Protein AF-A0A1M5SF21-F1 (afdb_monomer)

Radius of gyration: 22.19 Å; Cα contacts (8 Å, |Δi|>4): 195; chains: 1; bounding box: 45×43×76 Å

Sequence (224 aa):
MSEQLQILIKWFNKLEDKQKDDLMKHINSKAFLPEKETFNSFKALRNEIVNLITTGQEEDIILQKLTVGGMEEKTGNIFFKYCSSMLNPLRECQIINSLELDGLKNVMDFIIHKMFIYREYGHYPFDTVVKAGNFRNQTEAQKVLRFLHKTIFQVARRDISPDTFKLILLNDYDLSPDSVEIITDLLKTNAYELHQAQLFYIIDEVQDRLEELFADEDDEVEED

Foldseek 3Di:
DDPQLLVLLVVLVPDDPVQVVQVLCCLPPVPHDGDPVSLVSVVSNLVVLLVCVVVVDDPVVSLVVSVVSPHDSVVSVSSNVSSVVLNLLLVLLVLLLVFDLQLLLQLLCCCLPCCQQVNVVVVDDLVSQCVSRVPPDSVSSVSNSVNLNVLLLCLLCVVDPLVRSLCCCCRVRVHDNSSSCSNSVSCVVCSVSNNVSVVVVVVVVVVVVVVVVVVVVVVVVPPD

Mean predicted aligned error: 8.3 Å

Structure (mmCIF, N/CA/C/O backbone):
data_AF-A0A1M5SF21-F1
#
_entry.id   AF-A0A1M5SF21-F1
#
loop_
_atom_site.group_PDB
_atom_site.id
_atom_site.type_symbol
_atom_site.label_atom_id
_atom_site.label_alt_id
_atom_site.label_comp_id
_atom_site.label_asym_id
_atom_site.label_entity_id
_atom_site.label_seq_id
_atom_site.pdbx_PDB_ins_code
_atom_site.Cartn_x
_atom_site.Cartn_y
_atom_site.Cartn_z
_atom_site.occupancy
_atom_site.B_iso_or_equiv
_atom_site.auth_seq_id
_atom_site.auth_comp_id
_atom_site.auth_asym_id
_atom_site.auth_atom_id
_atom_site.pdbx_PDB_model_num
ATOM 1 N N . MET A 1 1 ? -22.015 -4.614 20.051 1.00 69.31 1 MET A N 1
ATOM 2 C CA . MET A 1 1 ? -20.860 -3.707 19.850 1.00 69.31 1 MET A CA 1
ATOM 3 C C . MET A 1 1 ? -19.716 -4.236 20.708 1.00 69.31 1 MET A C 1
ATOM 5 O O . MET A 1 1 ? -20.022 -4.618 21.830 1.00 69.31 1 MET A O 1
ATOM 9 N N . SER A 1 2 ? -18.476 -4.347 20.205 1.00 81.69 2 SER A N 1
ATOM 10 C CA . SER A 1 2 ? -17.353 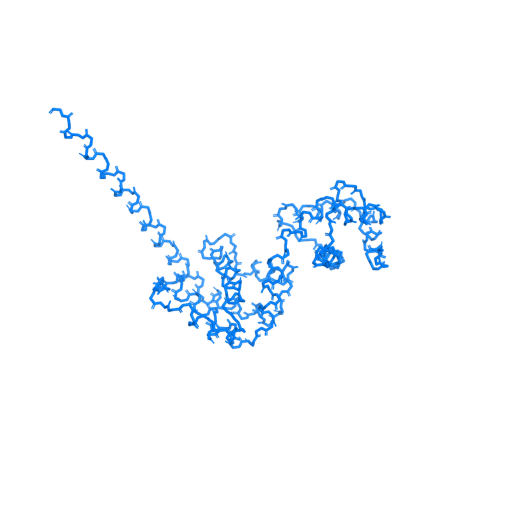-4.844 21.024 1.00 81.69 2 SER A CA 1
ATOM 11 C C . SER A 1 2 ? -17.053 -3.863 22.166 1.00 81.69 2 SER A C 1
ATOM 13 O O . SER A 1 2 ? -17.198 -2.650 21.999 1.00 81.69 2 SER A O 1
ATOM 15 N N . GLU A 1 3 ? -16.665 -4.376 23.338 1.00 85.56 3 GLU A N 1
ATOM 16 C CA . GLU A 1 3 ? -16.260 -3.541 24.484 1.00 85.56 3 GLU A CA 1
ATOM 17 C C . GLU A 1 3 ? -15.074 -2.644 24.110 1.00 85.56 3 GLU A C 1
ATOM 19 O O . GLU A 1 3 ? -15.053 -1.459 24.444 1.00 85.56 3 GLU A O 1
ATOM 24 N N . GLN A 1 4 ? -14.149 -3.181 23.312 1.00 89.06 4 GLN A N 1
ATOM 25 C CA . GLN A 1 4 ? -12.995 -2.456 22.795 1.00 89.06 4 GLN A CA 1
ATOM 26 C C . GLN A 1 4 ? -13.398 -1.234 21.957 1.00 89.06 4 GLN A C 1
ATOM 28 O O . GLN A 1 4 ? -12.885 -0.138 22.185 1.00 89.06 4 GLN A O 1
ATOM 33 N N . LEU A 1 5 ? -14.360 -1.377 21.038 1.00 88.44 5 LEU A N 1
ATOM 34 C CA . LEU A 1 5 ? -14.836 -0.257 20.225 1.00 88.44 5 LEU A CA 1
ATOM 35 C C . LEU A 1 5 ? -15.481 0.842 21.084 1.00 88.44 5 LEU A C 1
ATOM 37 O O . LEU A 1 5 ? -15.231 2.021 20.849 1.00 88.44 5 LEU A O 1
ATOM 41 N N . GLN A 1 6 ? -16.246 0.485 22.122 1.00 90.56 6 GLN A N 1
ATOM 42 C CA . GLN A 1 6 ? -16.797 1.482 23.052 1.00 90.56 6 GLN A CA 1
ATOM 43 C C . GLN A 1 6 ? -15.702 2.243 23.803 1.00 90.56 6 GLN A C 1
ATOM 45 O O . GLN A 1 6 ? -15.816 3.454 23.995 1.00 90.56 6 GLN A O 1
ATOM 50 N N . ILE A 1 7 ? -14.653 1.547 24.250 1.00 91.75 7 ILE A N 1
ATOM 51 C CA . ILE A 1 7 ? -13.515 2.166 24.942 1.00 91.75 7 ILE A CA 1
ATOM 52 C C . ILE A 1 7 ? -12.821 3.168 24.016 1.00 91.75 7 ILE A C 1
ATOM 54 O O . ILE A 1 7 ? -12.560 4.299 24.424 1.00 91.75 7 ILE A O 1
ATOM 58 N N . LEU A 1 8 ? -12.585 2.782 22.762 1.00 93.00 8 LEU A N 1
ATOM 59 C CA . LEU A 1 8 ? -11.903 3.615 21.775 1.00 93.00 8 LEU A CA 1
ATOM 60 C C . LEU A 1 8 ? -12.743 4.829 21.351 1.00 93.00 8 LEU A C 1
ATOM 62 O O . LEU A 1 8 ? -12.205 5.926 21.233 1.00 93.00 8 LEU A O 1
ATOM 66 N N . ILE A 1 9 ? -14.064 4.689 21.216 1.00 92.25 9 ILE A N 1
ATOM 67 C CA . ILE A 1 9 ? -14.949 5.837 20.957 1.00 92.25 9 ILE A CA 1
ATOM 68 C C . ILE A 1 9 ? -14.954 6.800 22.154 1.00 92.25 9 ILE A C 1
ATOM 70 O O . ILE A 1 9 ? -14.828 8.012 21.981 1.00 92.25 9 ILE A O 1
ATOM 74 N N . LYS A 1 10 ? -15.028 6.281 23.387 1.00 91.69 10 LYS A N 1
ATOM 75 C CA . LYS A 1 10 ? -14.944 7.111 24.601 1.00 91.69 10 LYS A CA 1
ATOM 76 C C . LYS A 1 10 ? -13.604 7.831 24.716 1.00 91.69 10 LYS A C 1
ATOM 78 O O . LYS A 1 10 ? -13.583 8.972 25.168 1.00 91.69 10 LYS A O 1
ATOM 83 N N . TRP A 1 11 ? -12.509 7.176 24.340 1.00 93.94 11 TRP A N 1
ATOM 84 C CA . TRP A 1 11 ? -11.194 7.806 24.253 1.00 93.94 11 TRP A CA 1
ATOM 85 C C . TRP A 1 11 ? -11.211 8.960 23.245 1.00 93.94 11 TRP A C 1
ATOM 87 O O . TRP A 1 11 ? -10.891 10.083 23.623 1.00 93.94 11 TRP A O 1
ATOM 97 N N . PHE A 1 12 ? -11.675 8.718 22.015 1.00 92.06 12 PHE A N 1
ATOM 98 C CA . PHE A 1 12 ? -11.733 9.742 20.970 1.00 92.06 12 PHE A CA 1
ATOM 99 C C . PHE A 1 12 ? -12.557 10.962 21.407 1.00 92.06 12 PHE A C 1
ATOM 101 O O . PHE A 1 12 ? -12.136 12.104 21.244 1.00 92.06 12 PHE A O 1
ATOM 108 N N . ASN A 1 13 ? -13.701 10.734 22.055 1.00 89.62 13 ASN A N 1
ATOM 109 C CA . ASN A 1 13 ? -14.563 11.807 22.550 1.00 89.62 13 ASN A CA 1
ATOM 110 C C . ASN A 1 13 ? -13.919 12.653 23.660 1.00 89.62 13 ASN A C 1
ATOM 112 O O . ASN A 1 13 ? -14.281 13.821 23.809 1.00 89.62 13 ASN A O 1
ATOM 116 N N . LYS A 1 14 ? -12.971 12.088 24.415 1.00 92.06 14 LYS A N 1
ATOM 117 C CA . LYS A 1 14 ? -12.237 12.770 25.492 1.00 92.06 14 LYS A CA 1
ATOM 118 C C . LYS A 1 14 ? -10.997 13.526 25.018 1.00 92.06 14 LYS A C 1
ATOM 120 O O . LYS A 1 14 ? -10.411 14.235 25.829 1.00 92.06 14 LYS A O 1
ATOM 125 N N . LEU A 1 15 ? -10.593 13.369 23.757 1.00 91.00 15 LEU A N 1
ATOM 126 C CA . LEU A 1 15 ? -9.479 14.130 23.197 1.00 91.00 15 LEU A CA 1
ATOM 127 C C . LEU A 1 15 ? -9.774 15.631 23.236 1.00 91.00 15 LEU A C 1
ATOM 129 O O . LEU A 1 15 ? -10.917 16.054 23.021 1.00 91.00 15 LEU A O 1
ATOM 133 N N . GLU A 1 16 ? -8.728 16.417 23.476 1.00 90.06 16 GLU A N 1
ATOM 134 C CA . GLU A 1 16 ? -8.790 17.871 23.366 1.00 90.06 16 GLU A CA 1
ATOM 135 C C . GLU A 1 16 ? -9.095 18.282 21.920 1.00 90.06 16 GLU A C 1
ATOM 137 O O . GLU A 1 16 ? -8.717 17.586 20.973 1.00 90.06 16 GLU A O 1
ATOM 142 N N . ASP A 1 17 ? -9.741 19.434 21.735 1.00 86.62 17 ASP A N 1
ATOM 143 C CA . ASP A 1 17 ? -10.189 19.891 20.412 1.00 86.62 17 ASP A CA 1
ATOM 144 C C . ASP A 1 17 ? -9.035 19.970 19.406 1.00 86.62 17 ASP A C 1
ATOM 146 O O . ASP A 1 17 ? -9.166 19.516 18.274 1.00 86.62 17 ASP A O 1
ATOM 150 N N . LYS A 1 18 ? -7.853 20.418 19.846 1.00 86.19 18 LYS A N 1
ATOM 151 C CA . LYS A 1 18 ? -6.650 20.454 19.004 1.00 86.19 18 LYS A CA 1
ATOM 152 C C . LYS A 1 18 ? -6.234 19.059 18.515 1.00 86.19 18 LYS A C 1
ATOM 154 O O . LYS A 1 18 ? -5.907 18.889 17.345 1.00 86.19 18 LYS A O 1
ATOM 159 N N . GLN A 1 19 ? -6.266 18.054 19.392 1.00 86.88 19 GLN A N 1
ATOM 160 C CA . GLN A 1 19 ? -5.913 16.676 19.033 1.00 86.88 19 GLN A CA 1
ATOM 161 C C . GLN A 1 19 ? -6.953 16.061 18.089 1.00 86.88 19 GLN A C 1
ATOM 163 O O . GLN A 1 19 ? -6.593 15.323 17.170 1.00 86.88 19 GLN A O 1
ATOM 168 N N . LYS A 1 20 ? -8.239 16.381 18.287 1.00 86.06 20 LYS A N 1
ATOM 169 C CA . LYS A 1 20 ? -9.310 15.987 17.362 1.00 86.06 20 LYS A CA 1
ATOM 170 C C . LYS A 1 20 ? -9.114 16.627 15.995 1.00 86.06 20 LYS A C 1
ATOM 172 O O . LYS A 1 20 ? -9.167 15.914 14.999 1.00 86.06 20 LYS A O 1
ATOM 177 N N . ASP A 1 21 ? -8.830 17.922 15.937 1.00 85.38 21 ASP A N 1
ATOM 178 C CA . ASP A 1 21 ? -8.582 18.637 14.684 1.00 85.38 21 ASP A CA 1
ATOM 179 C C . ASP A 1 21 ? -7.399 18.047 13.913 1.00 85.38 21 ASP A C 1
ATOM 181 O O . ASP A 1 21 ? -7.484 17.851 12.700 1.00 85.38 21 ASP A O 1
ATOM 185 N N . ASP A 1 22 ? -6.311 17.714 14.606 1.00 84.50 22 ASP A N 1
ATOM 186 C CA . ASP A 1 22 ? -5.132 17.091 14.004 1.00 84.50 22 ASP A CA 1
ATOM 187 C C . ASP A 1 22 ? -5.448 15.696 13.435 1.00 84.50 22 ASP A C 1
ATOM 189 O O . ASP A 1 22 ? -5.032 15.370 12.318 1.00 84.50 22 ASP A O 1
ATOM 193 N N . LEU A 1 23 ? -6.256 14.895 14.139 1.00 86.94 23 LEU A N 1
ATOM 194 C CA . LEU A 1 23 ? -6.757 13.613 1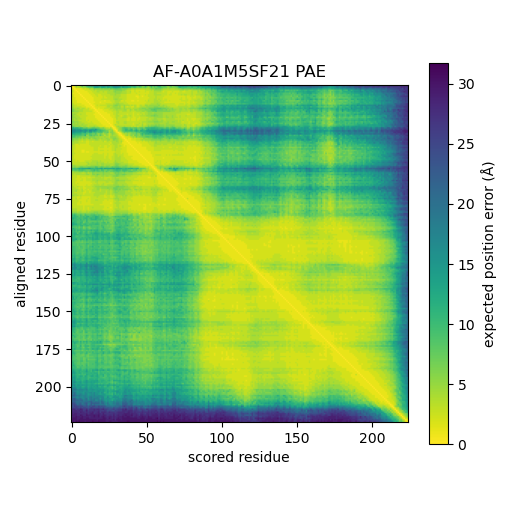3.630 1.00 86.94 23 LEU A CA 1
ATOM 195 C C . LEU A 1 23 ? -7.689 13.790 12.429 1.00 86.94 23 LEU A C 1
ATOM 197 O O . LEU A 1 23 ? -7.564 13.068 11.442 1.00 86.94 23 LEU A O 1
ATOM 201 N N . MET A 1 24 ? -8.602 14.758 12.472 1.00 86.12 24 MET A N 1
ATOM 202 C CA . MET A 1 24 ? -9.519 15.022 11.362 1.00 86.12 24 MET A CA 1
ATOM 203 C C . MET A 1 24 ? -8.773 15.524 10.124 1.00 86.12 24 MET A C 1
ATOM 205 O O . MET A 1 24 ? -9.107 15.135 9.005 1.00 86.12 24 MET A O 1
ATOM 209 N N . LYS A 1 25 ? -7.720 16.332 10.294 1.00 83.62 25 LYS A N 1
ATOM 210 C CA . LYS A 1 25 ? -6.813 16.702 9.198 1.00 83.62 25 LYS A CA 1
ATOM 211 C C . LYS A 1 25 ? -6.094 15.478 8.644 1.00 83.62 25 LYS A C 1
ATOM 213 O O . LYS A 1 25 ? -6.086 15.301 7.430 1.00 83.62 25 LYS A O 1
ATOM 218 N N . HIS A 1 26 ? -5.560 14.605 9.500 1.00 84.00 26 HIS A N 1
ATOM 219 C CA . HIS A 1 26 ? -4.947 13.350 9.059 1.00 84.00 26 HIS A CA 1
ATOM 220 C C . HIS A 1 26 ? -5.920 12.499 8.224 1.00 84.00 26 HIS A C 1
ATOM 222 O O . HIS A 1 26 ? -5.574 12.068 7.126 1.00 84.00 26 HIS A O 1
ATOM 228 N N . ILE A 1 27 ? -7.155 12.319 8.699 1.00 84.44 27 ILE A N 1
ATOM 229 C CA . ILE A 1 27 ? -8.194 11.550 8.003 1.00 84.44 27 ILE A CA 1
ATOM 230 C C . ILE A 1 27 ? -8.517 12.148 6.625 1.00 84.44 27 ILE A C 1
ATOM 232 O O . ILE A 1 27 ? -8.642 11.412 5.647 1.00 84.44 27 ILE A O 1
ATOM 236 N N . ASN A 1 28 ? -8.640 13.475 6.540 1.00 80.00 28 ASN A N 1
ATOM 237 C CA . ASN A 1 28 ? -9.097 14.150 5.326 1.00 80.00 28 ASN A CA 1
ATOM 238 C C . ASN A 1 28 ? -7.993 14.390 4.288 1.00 80.00 28 ASN A C 1
ATOM 240 O O . ASN A 1 28 ? -8.281 14.379 3.094 1.00 80.00 28 ASN A O 1
ATOM 244 N N . SER A 1 29 ? -6.749 14.638 4.708 1.00 68.56 29 SER A N 1
ATOM 245 C CA . SER A 1 29 ? -5.672 15.056 3.797 1.00 68.56 29 SER A CA 1
ATOM 246 C C . SER A 1 29 ? -4.400 14.218 3.879 1.00 68.56 29 SER A C 1
ATOM 248 O O . SER A 1 29 ? -3.499 14.431 3.072 1.00 68.56 29 SER A O 1
ATOM 250 N N . LYS A 1 30 ? -4.290 13.289 4.841 1.00 66.25 30 LYS A N 1
ATOM 251 C CA . LYS A 1 30 ? -3.069 12.510 5.135 1.00 66.25 30 LYS A CA 1
ATOM 252 C C . LYS A 1 30 ? -1.804 13.361 5.351 1.00 66.25 30 LYS A C 1
ATOM 254 O O . LYS A 1 30 ? -0.700 12.830 5.357 1.00 66.25 30 LYS A O 1
ATOM 259 N N . ALA A 1 31 ? -1.947 14.675 5.540 1.00 55.00 31 ALA A N 1
ATOM 260 C CA . ALA A 1 31 ? -0.832 15.624 5.540 1.00 55.00 31 ALA A CA 1
ATOM 261 C C . ALA A 1 31 ? -0.261 15.907 6.941 1.00 55.00 31 ALA A C 1
ATOM 263 O O . ALA A 1 31 ? 0.722 16.632 7.071 1.00 55.00 31 ALA A O 1
ATOM 264 N N . PHE A 1 32 ? -0.866 15.352 7.995 1.00 65.00 32 PHE A N 1
ATOM 265 C CA . PHE A 1 32 ? -0.460 15.582 9.379 1.00 65.00 32 PHE A CA 1
ATOM 266 C C . PHE A 1 32 ? -0.376 14.258 10.135 1.00 65.00 32 PHE A C 1
ATOM 268 O O . PHE A 1 32 ? -1.299 13.450 10.058 1.00 65.00 32 PHE A O 1
ATOM 275 N N . LEU A 1 33 ? 0.729 14.024 10.843 1.00 67.38 33 LEU A N 1
ATOM 276 C CA . LEU A 1 33 ? 0.899 12.865 11.717 1.00 67.38 33 LEU A CA 1
ATOM 277 C C . LEU A 1 33 ? 0.658 13.320 13.162 1.00 67.38 33 LEU A C 1
ATOM 279 O O . LEU A 1 33 ? 1.426 14.145 13.660 1.00 67.38 33 LEU A O 1
ATOM 283 N N . PRO A 1 34 ? -0.393 12.814 13.832 1.00 75.88 34 PRO A N 1
ATOM 284 C CA . PRO A 1 34 ? -0.620 13.081 15.246 1.00 75.88 34 PRO A CA 1
ATOM 285 C C . PRO A 1 34 ? 0.554 12.605 16.109 1.00 75.88 34 PRO A C 1
ATOM 287 O O . PRO A 1 34 ? 1.354 11.760 15.696 1.00 75.88 34 PRO A O 1
ATOM 290 N N . GLU A 1 35 ? 0.608 13.082 17.352 1.00 79.06 35 GLU A N 1
ATOM 291 C CA . GLU A 1 35 ? 1.533 12.549 18.355 1.00 79.06 35 GLU A CA 1
ATOM 292 C C . GLU A 1 35 ? 1.397 11.023 18.490 1.00 79.06 35 GLU A C 1
ATOM 294 O O . GLU A 1 35 ? 0.301 10.466 18.401 1.00 79.06 35 GLU A O 1
ATOM 299 N N . LYS A 1 36 ? 2.523 10.337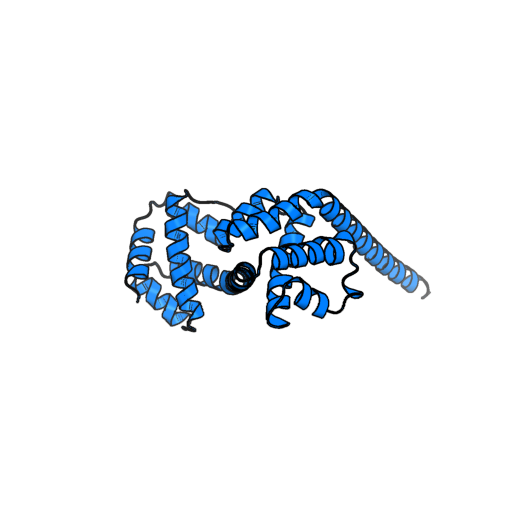 18.723 1.00 78.62 36 LYS A N 1
ATOM 300 C CA . LYS A 1 36 ? 2.633 8.870 18.635 1.00 78.62 36 LYS A CA 1
ATOM 301 C C . LYS A 1 36 ? 1.591 8.116 19.472 1.00 78.62 36 LYS A C 1
ATOM 303 O O . LYS A 1 36 ? 1.020 7.138 18.996 1.00 78.62 36 LYS A O 1
ATOM 308 N N . GLU A 1 37 ? 1.330 8.551 20.704 1.00 82.56 37 GLU A N 1
ATOM 309 C CA . GLU A 1 37 ? 0.346 7.900 21.586 1.00 82.56 37 GLU A CA 1
ATOM 310 C C . GLU A 1 37 ? -1.091 8.062 21.073 1.00 82.56 37 GLU A C 1
ATOM 312 O O . GLU A 1 37 ? -1.851 7.088 21.007 1.00 82.56 37 GLU A O 1
ATOM 317 N N . THR A 1 38 ? -1.434 9.274 20.632 1.00 85.00 38 THR A N 1
ATOM 318 C CA . THR A 1 38 ? -2.717 9.595 19.997 1.00 85.00 38 THR A CA 1
ATOM 319 C C . THR A 1 38 ? -2.902 8.785 18.718 1.00 85.00 38 THR A C 1
ATOM 321 O O . THR A 1 38 ? -3.965 8.203 18.495 1.00 85.00 38 THR A O 1
ATOM 324 N N . PHE A 1 39 ? -1.848 8.674 17.909 1.00 84.44 39 PHE A N 1
ATOM 325 C CA . PHE A 1 39 ? -1.869 7.911 16.669 1.00 84.44 39 PHE A CA 1
ATOM 326 C C . PHE A 1 39 ? -2.057 6.406 16.903 1.00 84.44 39 PHE A C 1
ATOM 328 O O . PHE A 1 39 ? -2.834 5.772 16.195 1.00 84.44 39 PHE A O 1
ATOM 335 N N . ASN A 1 40 ? -1.427 5.825 17.929 1.00 86.19 40 ASN A N 1
ATOM 336 C CA . ASN A 1 40 ? -1.602 4.406 18.266 1.00 86.19 40 ASN A CA 1
ATOM 337 C C . ASN A 1 40 ? -3.050 4.076 18.660 1.00 86.19 40 ASN A C 1
ATOM 339 O O . ASN A 1 40 ? -3.610 3.073 18.214 1.00 86.19 40 ASN A O 1
ATOM 343 N N . SER A 1 41 ? -3.670 4.933 19.470 1.00 89.06 41 SER A N 1
ATOM 344 C CA . SER A 1 41 ? -5.066 4.760 19.888 1.00 89.06 41 SER A CA 1
ATOM 345 C C . SER A 1 41 ? -6.035 4.982 18.719 1.00 89.06 41 SER A C 1
ATOM 347 O O . SER A 1 41 ? -6.993 4.227 18.548 1.00 89.06 41 SER A O 1
ATOM 349 N N . PHE A 1 42 ? -5.737 5.949 17.845 1.00 89.94 42 PHE A N 1
ATOM 350 C CA . PHE A 1 42 ? -6.458 6.150 16.589 1.00 89.94 42 PHE A CA 1
ATOM 351 C C . PHE A 1 42 ? -6.360 4.929 15.664 1.00 89.94 42 PHE A C 1
ATOM 353 O O . PHE A 1 42 ? -7.373 4.470 15.142 1.00 89.94 42 PHE A O 1
ATOM 360 N N . LYS A 1 43 ? -5.166 4.353 15.508 1.00 87.56 43 LYS A N 1
ATOM 361 C CA . LYS A 1 43 ? -4.925 3.135 14.726 1.00 87.56 43 LYS A CA 1
ATOM 362 C C . LYS A 1 43 ? -5.725 1.945 15.264 1.00 87.56 43 LYS A C 1
ATOM 364 O O . LYS A 1 43 ? -6.308 1.202 14.478 1.00 87.56 43 LYS A O 1
ATOM 369 N N . ALA A 1 44 ? -5.831 1.798 16.586 1.00 88.75 44 ALA A N 1
ATOM 370 C CA . ALA A 1 44 ? -6.693 0.786 17.196 1.00 88.75 44 ALA A CA 1
ATOM 371 C C . ALA A 1 44 ? -8.180 1.007 16.856 1.00 88.75 44 ALA A C 1
ATOM 373 O O . ALA A 1 44 ? -8.861 0.063 16.457 1.00 88.75 44 ALA A O 1
ATOM 374 N N . LEU A 1 45 ? -8.673 2.251 16.944 1.00 91.69 45 LEU A N 1
ATOM 375 C CA . LEU A 1 45 ? -10.048 2.603 16.560 1.00 91.69 45 LEU A CA 1
ATOM 376 C C . LEU A 1 45 ? -10.319 2.316 15.079 1.00 91.69 45 LEU A C 1
ATOM 378 O O . LEU A 1 45 ? -11.310 1.668 14.745 1.00 91.69 45 LEU A O 1
ATOM 382 N N . ARG A 1 46 ? -9.413 2.747 14.196 1.00 90.06 46 ARG A N 1
ATOM 383 C CA . ARG A 1 46 ? -9.457 2.463 12.757 1.00 90.06 46 ARG A CA 1
ATOM 384 C C . ARG A 1 46 ? -9.569 0.961 12.501 1.00 90.06 46 ARG A C 1
ATOM 386 O O . ARG A 1 46 ? -10.431 0.540 11.736 1.00 90.06 46 ARG A O 1
ATOM 393 N N . ASN A 1 47 ? -8.727 0.155 13.145 1.00 87.31 47 ASN A N 1
ATOM 394 C CA . ASN A 1 47 ? -8.688 -1.290 12.926 1.00 87.31 47 ASN A CA 1
ATOM 395 C C . ASN A 1 47 ? -9.989 -1.982 13.377 1.00 87.31 47 ASN A C 1
ATOM 397 O O . ASN A 1 47 ? -10.477 -2.859 12.668 1.00 87.31 47 ASN A O 1
ATOM 401 N N . GLU A 1 48 ? -10.612 -1.550 14.479 1.00 89.88 48 GLU A N 1
ATOM 402 C CA . GLU A 1 48 ? -11.942 -2.045 14.875 1.00 89.88 48 GLU A CA 1
ATOM 403 C C . GLU A 1 48 ? -13.012 -1.733 13.815 1.00 89.88 48 GLU A C 1
ATOM 405 O O . GLU A 1 48 ? -13.807 -2.604 13.464 1.00 89.88 48 GLU A O 1
ATOM 410 N N . ILE A 1 49 ? -13.016 -0.519 13.253 1.00 89.38 49 ILE A N 1
ATOM 411 C CA . ILE A 1 49 ? -13.978 -0.128 12.208 1.00 89.38 49 ILE A CA 1
ATOM 412 C C . ILE A 1 49 ? -13.731 -0.921 10.919 1.00 89.38 49 ILE A C 1
ATOM 414 O O . ILE A 1 49 ? -14.669 -1.468 10.340 1.00 89.38 49 ILE A O 1
ATOM 418 N N . VAL A 1 50 ? -12.474 -1.052 10.492 1.00 86.94 50 VAL A N 1
ATOM 419 C CA . VAL A 1 50 ? -12.075 -1.870 9.334 1.00 86.94 50 VAL A CA 1
ATOM 420 C C . VAL A 1 50 ? -12.512 -3.330 9.498 1.00 86.94 50 VAL A C 1
ATOM 422 O O . VAL A 1 50 ? -12.994 -3.940 8.536 1.00 86.94 50 VAL A O 1
ATOM 425 N N . ASN A 1 51 ? -12.397 -3.886 10.707 1.00 84.44 51 ASN A N 1
ATOM 426 C CA . ASN A 1 51 ? -12.865 -5.235 11.016 1.00 84.44 51 ASN A CA 1
ATOM 427 C C . ASN A 1 51 ? -14.386 -5.346 10.874 1.00 84.44 51 ASN A C 1
ATOM 429 O O . ASN A 1 51 ? -14.862 -6.283 10.235 1.00 84.44 51 ASN A O 1
ATOM 433 N N . LEU A 1 52 ? -15.152 -4.374 11.386 1.00 86.44 52 LEU A N 1
ATOM 434 C CA . LEU A 1 52 ? -16.608 -4.356 11.209 1.00 86.44 52 LEU A CA 1
ATOM 435 C C . LEU A 1 52 ? -17.000 -4.357 9.728 1.00 86.44 52 LEU A C 1
ATOM 437 O O . LEU A 1 52 ? -17.828 -5.178 9.327 1.00 86.44 52 LEU A O 1
ATOM 441 N N . ILE A 1 53 ? -16.359 -3.520 8.907 1.00 85.56 53 ILE A N 1
ATOM 442 C CA . ILE A 1 53 ? -16.640 -3.478 7.465 1.00 85.56 53 ILE A CA 1
ATOM 443 C C . ILE A 1 53 ? -16.252 -4.807 6.799 1.00 85.56 53 ILE A C 1
ATOM 445 O O . ILE A 1 53 ? -16.994 -5.351 5.983 1.00 85.56 53 ILE A O 1
ATOM 449 N N . THR A 1 54 ? -15.112 -5.388 7.182 1.00 80.38 54 THR A N 1
ATOM 450 C CA . THR A 1 54 ? -14.635 -6.662 6.621 1.00 80.38 54 THR A CA 1
ATOM 451 C C . THR A 1 54 ? -15.546 -7.841 6.955 1.00 80.38 54 THR A C 1
ATOM 453 O O . THR A 1 54 ? -15.670 -8.744 6.131 1.00 80.38 54 THR A O 1
ATOM 456 N N . THR A 1 55 ? -16.238 -7.816 8.099 1.00 81.81 55 THR A N 1
ATOM 457 C CA . THR A 1 55 ? -17.251 -8.832 8.446 1.00 81.81 55 THR A CA 1
ATOM 458 C C . THR A 1 55 ? -18.537 -8.751 7.614 1.00 81.81 55 THR A C 1
ATOM 460 O O . THR A 1 55 ? -19.451 -9.537 7.846 1.00 81.81 55 THR A O 1
ATOM 463 N N . GLY A 1 56 ? -18.617 -7.837 6.640 1.00 72.50 56 GLY A N 1
ATOM 464 C CA . GLY A 1 56 ? -19.752 -7.722 5.723 1.00 72.50 56 GLY A CA 1
ATOM 465 C C . GLY A 1 56 ? -20.978 -7.061 6.347 1.00 72.50 56 GLY A C 1
ATOM 466 O O . GLY A 1 56 ? -22.093 -7.295 5.894 1.00 72.50 56 GLY A O 1
ATOM 467 N N . GLN A 1 57 ? -20.792 -6.270 7.406 1.00 82.19 57 GLN A N 1
ATOM 468 C CA . GLN A 1 57 ? -21.883 -5.486 7.978 1.00 82.19 57 GLN A CA 1
ATOM 469 C C . GLN A 1 57 ? -22.240 -4.320 7.057 1.00 82.19 57 GLN A C 1
ATOM 471 O O . GLN A 1 57 ? -21.355 -3.682 6.490 1.00 82.19 57 GLN A O 1
ATOM 476 N N . GLU A 1 58 ? -23.537 -4.043 6.939 1.00 86.19 58 GLU A N 1
ATOM 477 C CA . GLU A 1 58 ? -24.045 -2.901 6.179 1.00 86.19 58 GLU A CA 1
ATOM 478 C C . GLU A 1 58 ? -23.582 -1.574 6.797 1.00 86.19 58 GLU A C 1
ATOM 480 O O . GLU A 1 58 ? -23.398 -1.468 8.014 1.00 86.19 58 GLU A O 1
ATOM 485 N N . GLU A 1 59 ? -23.411 -0.557 5.948 1.00 88.94 59 GLU A N 1
ATOM 486 C CA . GLU A 1 59 ? -22.979 0.791 6.337 1.00 88.94 59 GLU A CA 1
ATOM 487 C C . GLU A 1 59 ? -23.833 1.351 7.481 1.00 88.94 59 GLU A C 1
ATOM 489 O O . GLU A 1 59 ? -23.288 1.726 8.521 1.00 88.94 59 GLU A O 1
ATOM 494 N N . ASP A 1 60 ? -25.160 1.294 7.348 1.00 89.75 60 ASP A N 1
ATOM 495 C CA . ASP A 1 60 ? -26.104 1.803 8.349 1.00 89.75 60 ASP A CA 1
ATOM 496 C C . ASP A 1 60 ? -25.913 1.143 9.721 1.00 89.75 60 ASP A C 1
ATOM 498 O O . ASP A 1 60 ? -25.952 1.809 10.758 1.00 89.75 60 ASP A O 1
ATOM 502 N N . ILE A 1 61 ? -25.626 -0.163 9.749 1.00 90.50 61 ILE A N 1
ATOM 503 C CA . ILE A 1 61 ? -25.381 -0.914 10.988 1.00 90.50 61 ILE A CA 1
ATOM 504 C C . ILE A 1 61 ? -24.073 -0.458 11.642 1.00 90.50 61 ILE A C 1
ATOM 506 O O . ILE A 1 61 ? -23.984 -0.358 12.871 1.00 90.50 61 ILE A O 1
ATOM 510 N N . ILE A 1 62 ? -23.039 -0.198 10.844 1.00 89.62 62 ILE A N 1
ATOM 511 C CA . ILE A 1 62 ? -21.741 0.260 11.345 1.00 89.62 62 ILE A CA 1
ATOM 512 C C . ILE A 1 62 ? -21.872 1.683 11.889 1.00 89.62 62 ILE A C 1
ATOM 514 O O . ILE A 1 62 ? -21.460 1.933 13.023 1.00 89.62 62 ILE A O 1
ATOM 518 N N . LEU A 1 63 ? -22.507 2.587 11.142 1.00 92.38 63 LEU A N 1
ATOM 519 C CA . LEU A 1 63 ? -22.768 3.959 11.576 1.00 92.38 63 LEU A CA 1
ATOM 520 C C . LEU A 1 63 ? -23.615 3.990 12.851 1.00 92.38 63 LEU A C 1
ATOM 522 O O . LEU A 1 63 ? -23.273 4.709 13.791 1.00 92.38 63 LEU A O 1
ATOM 526 N N . GLN A 1 64 ? -24.647 3.148 12.947 1.00 92.00 64 GLN A N 1
ATOM 527 C CA . GLN A 1 64 ? -25.446 3.010 14.163 1.00 92.00 64 GLN A CA 1
ATOM 528 C C . GLN A 1 64 ? -24.603 2.537 15.356 1.00 92.00 64 GLN A C 1
ATOM 530 O O . GLN A 1 64 ? -24.763 3.030 16.471 1.00 92.00 64 GLN A O 1
ATOM 535 N N . LYS A 1 65 ? -23.669 1.598 15.160 1.00 91.56 65 LYS A N 1
ATOM 536 C CA . LYS A 1 65 ? -22.764 1.164 16.238 1.00 91.56 65 LYS A CA 1
ATOM 537 C C . LYS A 1 65 ? -21.845 2.292 16.702 1.00 91.56 65 LYS A C 1
ATOM 539 O O . LYS A 1 65 ? -21.626 2.415 17.905 1.00 91.56 65 LYS A O 1
ATOM 544 N N . LEU A 1 66 ? -21.333 3.111 15.783 1.00 91.88 66 LEU A N 1
ATOM 545 C CA . LEU A 1 66 ? -20.494 4.263 16.124 1.00 91.88 66 LEU A CA 1
ATOM 546 C C . LEU A 1 66 ? -21.281 5.320 16.911 1.00 91.88 66 LEU A C 1
ATOM 548 O O . LEU A 1 66 ? -20.808 5.786 17.950 1.00 91.88 66 LEU A O 1
ATOM 552 N N . THR A 1 67 ? -22.499 5.645 16.473 1.00 91.12 67 THR A N 1
ATOM 553 C CA . THR A 1 67 ? -23.351 6.641 17.141 1.00 91.12 67 THR A CA 1
ATOM 554 C C . THR A 1 67 ? -23.841 6.169 18.507 1.00 91.12 67 THR A C 1
ATOM 556 O O . THR A 1 67 ? -23.744 6.918 19.477 1.00 91.12 67 THR A O 1
ATOM 559 N N . VAL A 1 68 ? -24.254 4.903 18.645 1.00 89.44 68 VAL A N 1
ATOM 560 C CA . VAL A 1 68 ? -24.595 4.298 19.950 1.00 89.44 68 VAL A CA 1
ATOM 561 C C . VAL A 1 68 ? -23.380 4.246 20.883 1.00 89.44 68 VAL A C 1
ATOM 563 O O . VAL A 1 68 ? -23.525 4.364 22.099 1.00 89.44 68 VAL A O 1
ATOM 566 N N . GLY A 1 69 ? -22.169 4.112 20.336 1.00 86.44 69 GLY A N 1
ATOM 567 C CA . GLY A 1 69 ? -20.918 4.239 21.089 1.00 86.44 69 GLY A CA 1
ATOM 568 C C . GLY A 1 69 ? -20.628 5.658 21.597 1.00 86.44 69 GLY A C 1
ATOM 569 O O . GLY A 1 69 ? -19.735 5.829 22.428 1.00 86.44 69 GLY A O 1
ATOM 570 N N . GLY A 1 70 ? -21.386 6.658 21.138 1.00 87.75 70 GLY A N 1
ATOM 571 C CA . GLY A 1 70 ? -21.275 8.062 21.525 1.00 87.75 70 GLY A CA 1
ATOM 572 C C . GLY A 1 70 ? -20.523 8.938 20.523 1.00 87.75 70 GLY A C 1
ATOM 573 O O . GLY A 1 70 ? -20.207 10.076 20.858 1.00 87.75 70 GLY A O 1
ATOM 574 N N . MET A 1 71 ? -20.187 8.439 19.330 1.00 92.00 71 MET A N 1
ATOM 575 C CA . MET A 1 71 ? -19.566 9.253 18.280 1.00 92.00 71 MET A CA 1
ATOM 576 C C . MET A 1 71 ? -20.625 10.113 17.577 1.00 92.00 71 MET A C 1
ATOM 578 O O . MET A 1 71 ? -21.706 9.625 17.255 1.00 92.00 71 MET A O 1
ATOM 582 N N . GLU A 1 72 ? -20.322 11.383 17.306 1.00 91.44 72 GLU A N 1
ATOM 583 C CA . GLU A 1 72 ? -21.218 12.238 16.518 1.00 91.44 72 GLU A CA 1
ATOM 584 C C . GLU A 1 72 ? -21.403 11.666 15.104 1.00 91.44 72 GLU A C 1
ATOM 586 O O . GLU A 1 72 ? -20.444 11.207 14.483 1.00 91.44 72 GLU A O 1
ATOM 591 N N . GLU A 1 73 ? -22.625 11.720 14.574 1.00 89.94 73 GLU A N 1
ATOM 592 C CA . GLU A 1 73 ? -22.995 11.113 13.290 1.00 89.94 73 GLU A CA 1
ATOM 593 C C . GLU A 1 73 ? -22.110 11.577 12.123 1.00 89.94 73 GLU A C 1
ATOM 595 O O . GLU A 1 73 ? -21.642 10.762 11.326 1.00 89.94 73 GLU A O 1
ATOM 600 N N . LYS A 1 74 ? -21.821 12.882 12.034 1.00 89.25 74 LYS A N 1
ATOM 601 C CA . LYS A 1 74 ? -20.934 13.431 10.994 1.00 89.25 74 LYS A CA 1
ATOM 602 C C . LYS A 1 74 ? -19.526 12.851 11.091 1.00 89.25 74 LYS A C 1
ATOM 604 O O . LYS A 1 74 ? -18.953 12.448 10.080 1.00 89.25 74 LYS A O 1
ATOM 609 N N . THR A 1 75 ? -18.989 12.770 12.302 1.00 89.69 75 THR A N 1
ATOM 610 C CA . THR A 1 75 ? -17.663 12.203 12.561 1.00 89.69 75 THR A CA 1
ATOM 611 C C . THR A 1 75 ? -17.637 10.710 12.246 1.00 89.69 75 THR A C 1
ATOM 613 O O . THR A 1 75 ? -16.736 10.257 11.545 1.00 89.69 75 THR A O 1
ATOM 616 N N . GLY A 1 76 ? -18.664 9.959 12.656 1.00 90.50 76 GLY A N 1
ATOM 617 C CA . GLY A 1 76 ? -18.814 8.539 12.330 1.00 90.50 76 GLY A CA 1
ATOM 618 C C . GLY A 1 76 ? -18.820 8.278 10.824 1.00 90.50 76 GLY A C 1
ATOM 619 O O . GLY A 1 76 ? -18.097 7.403 10.351 1.00 90.50 76 GLY A O 1
ATOM 620 N N . ASN A 1 77 ? -19.546 9.097 10.060 1.00 90.12 77 ASN A N 1
ATOM 621 C CA . ASN A 1 77 ? -19.553 9.043 8.598 1.00 90.12 77 ASN A CA 1
ATOM 622 C C . ASN A 1 77 ? -18.166 9.280 7.984 1.00 90.12 77 ASN A C 1
ATOM 624 O O . ASN A 1 77 ? -17.757 8.564 7.068 1.00 90.12 77 ASN A O 1
ATOM 628 N N . ILE A 1 78 ? -17.420 10.270 8.483 1.00 90.38 78 ILE A N 1
ATOM 629 C CA . ILE A 1 78 ? -16.062 10.560 8.000 1.00 90.38 78 ILE A CA 1
ATOM 630 C C . ILE A 1 78 ? -15.125 9.377 8.287 1.00 90.38 78 ILE A C 1
ATOM 632 O O . ILE A 1 78 ? -14.416 8.921 7.388 1.00 90.38 78 ILE A O 1
ATOM 636 N N . PHE A 1 79 ? -15.174 8.826 9.503 1.00 90.31 79 PHE A N 1
ATOM 637 C CA . PHE A 1 79 ? -14.397 7.645 9.884 1.00 90.31 79 PHE A CA 1
ATOM 638 C C . PHE A 1 79 ? -14.740 6.422 9.031 1.00 90.31 79 PHE A C 1
ATOM 640 O O . PHE A 1 79 ? -13.833 5.730 8.568 1.00 90.31 79 PHE A O 1
ATOM 647 N N . PHE A 1 80 ? -16.028 6.163 8.793 1.00 91.31 80 PHE A N 1
ATOM 648 C CA . PHE A 1 80 ? -16.474 5.052 7.957 1.00 91.31 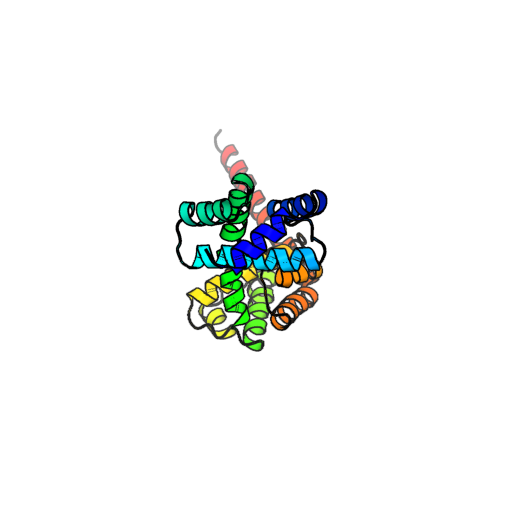80 PHE A CA 1
ATOM 649 C C . PHE A 1 80 ? -15.938 5.170 6.528 1.00 91.31 80 PHE A C 1
ATOM 651 O O . PHE A 1 80 ? -15.359 4.211 6.014 1.00 91.31 80 PHE A O 1
ATOM 658 N N . LYS A 1 81 ? -16.061 6.347 5.900 1.00 89.44 81 LYS A N 1
ATOM 659 C CA . LYS A 1 81 ? -15.550 6.589 4.540 1.00 89.44 81 LYS A CA 1
ATOM 660 C C . LYS A 1 81 ? -14.038 6.413 4.464 1.00 89.44 81 LYS A C 1
ATOM 662 O O . LYS A 1 81 ? -13.542 5.736 3.563 1.00 89.44 81 LYS A O 1
ATOM 667 N N . TYR A 1 82 ? -13.312 6.962 5.435 1.00 88.56 82 TYR A N 1
ATOM 668 C CA . TYR A 1 82 ? -11.866 6.793 5.542 1.00 88.56 82 TYR A CA 1
ATOM 669 C C . TYR A 1 82 ? -11.474 5.316 5.661 1.00 88.56 82 TYR A C 1
ATOM 671 O O . TYR A 1 82 ? -10.705 4.820 4.837 1.00 88.56 82 TYR A O 1
ATOM 679 N N . CYS A 1 83 ? -12.063 4.581 6.607 1.00 88.19 83 CYS A N 1
ATOM 680 C CA . CYS A 1 83 ? -11.770 3.161 6.815 1.00 88.19 83 CYS A CA 1
ATOM 681 C C . CYS A 1 83 ? -12.142 2.317 5.588 1.00 88.19 83 CYS A C 1
ATOM 683 O O . CYS A 1 83 ? -11.372 1.449 5.180 1.00 88.19 83 CYS A O 1
ATOM 685 N N . SER A 1 84 ? -13.276 2.616 4.950 1.00 86.44 84 SER A N 1
ATOM 686 C CA . SER A 1 84 ? -13.715 1.943 3.724 1.00 86.44 84 SER A CA 1
ATOM 687 C C . SER A 1 84 ? -12.721 2.139 2.581 1.00 86.44 84 SER A C 1
ATOM 689 O O . SER A 1 84 ? -12.372 1.181 1.891 1.00 86.44 84 SER A O 1
ATOM 691 N N . SER A 1 85 ? -12.187 3.355 2.424 1.00 82.38 85 SER A N 1
ATOM 692 C CA . SER A 1 85 ? -11.167 3.658 1.411 1.00 82.38 85 SER A CA 1
ATOM 693 C C . SER A 1 85 ? -9.839 2.919 1.639 1.00 82.38 85 SER A C 1
ATOM 695 O O . SER A 1 85 ? -9.083 2.696 0.692 1.00 82.38 85 SER A O 1
ATOM 697 N N . MET A 1 86 ? -9.563 2.498 2.879 1.00 79.19 86 MET A N 1
ATOM 698 C CA . MET A 1 86 ? -8.337 1.794 3.261 1.00 79.19 86 MET A CA 1
ATOM 699 C C . MET A 1 86 ? -8.430 0.267 3.166 1.00 79.19 86 MET A C 1
ATOM 701 O O . MET A 1 86 ? -7.395 -0.394 3.186 1.00 79.19 86 MET A O 1
ATOM 705 N N . LEU A 1 87 ? -9.625 -0.315 3.015 1.00 78.88 87 LEU A N 1
ATOM 706 C CA . LEU A 1 87 ? -9.820 -1.774 3.039 1.00 78.88 87 LEU A CA 1
ATOM 707 C C . LEU A 1 87 ? -8.997 -2.525 1.996 1.00 78.88 87 LEU A C 1
ATOM 709 O O . LEU A 1 87 ? -8.355 -3.523 2.317 1.00 78.88 87 LEU A O 1
ATOM 713 N N . ASN A 1 88 ? -9.041 -2.069 0.744 1.00 80.94 88 ASN A N 1
ATOM 714 C CA . ASN A 1 88 ? -8.325 -2.736 -0.340 1.00 80.94 88 ASN A CA 1
ATOM 715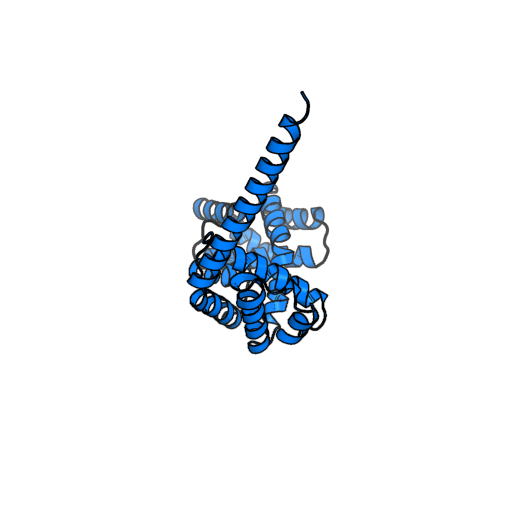 C C . ASN A 1 88 ? -6.803 -2.640 -0.142 1.00 80.94 88 ASN A C 1
ATOM 717 O O . ASN A 1 88 ? -6.181 -3.700 -0.090 1.00 80.94 88 ASN A O 1
ATOM 721 N N . PRO A 1 89 ? -6.221 -1.442 0.082 1.00 80.88 89 PRO A N 1
ATOM 722 C CA . PRO A 1 89 ? -4.807 -1.315 0.424 1.00 80.88 89 PRO A CA 1
ATOM 723 C C . PRO A 1 89 ? -4.378 -2.172 1.618 1.00 80.88 89 PRO A C 1
ATOM 725 O O . PRO A 1 89 ? -3.373 -2.865 1.536 1.00 80.88 89 PRO A O 1
ATOM 728 N N . LEU A 1 90 ? -5.150 -2.194 2.710 1.00 81.19 90 LEU A N 1
ATOM 729 C CA . LEU A 1 90 ? -4.810 -2.992 3.894 1.00 81.19 90 LEU A CA 1
ATOM 730 C C . LEU A 1 90 ? -4.815 -4.496 3.598 1.00 81.19 90 LEU A C 1
ATOM 732 O O . LEU A 1 90 ? -3.907 -5.206 4.019 1.00 81.19 90 LEU A O 1
ATOM 736 N N . ARG A 1 91 ? -5.794 -4.995 2.835 1.00 81.75 91 ARG A N 1
ATOM 737 C CA . ARG A 1 91 ? -5.830 -6.407 2.411 1.00 81.75 91 ARG A CA 1
ATOM 738 C C . ARG A 1 91 ? -4.680 -6.756 1.469 1.00 81.75 91 ARG A C 1
ATOM 740 O O . ARG A 1 91 ? -4.120 -7.842 1.568 1.00 81.75 91 ARG A O 1
ATOM 747 N N . GLU A 1 92 ? -4.323 -5.851 0.563 1.00 86.38 92 GLU A N 1
ATOM 748 C CA . GLU A 1 92 ? -3.154 -5.998 -0.313 1.00 86.38 92 GLU A CA 1
ATOM 749 C C . GLU A 1 92 ? -1.861 -6.079 0.510 1.00 86.38 92 GLU A C 1
ATOM 751 O O . GLU A 1 92 ? -1.033 -6.959 0.285 1.00 86.38 92 GLU A O 1
ATOM 756 N N . CYS A 1 93 ? -1.737 -5.239 1.535 1.00 88.19 93 CYS A N 1
ATOM 757 C CA . CYS A 1 93 ? -0.607 -5.222 2.461 1.00 88.19 93 CYS A CA 1
ATOM 758 C C . CYS A 1 93 ? -0.535 -6.461 3.357 1.00 88.19 93 CYS A C 1
ATOM 760 O O . CYS A 1 93 ? 0.552 -6.947 3.652 1.00 88.19 93 CYS A O 1
ATOM 762 N N . GLN A 1 94 ? -1.679 -7.028 3.743 1.00 85.50 94 GLN A N 1
ATOM 763 C CA . GLN A 1 94 ? -1.722 -8.317 4.436 1.00 85.50 94 GLN A CA 1
ATOM 764 C C . GLN A 1 94 ? -1.181 -9.453 3.564 1.00 85.50 94 GLN A C 1
ATOM 766 O O . GLN A 1 94 ? -0.479 -10.320 4.079 1.00 85.50 94 GLN A O 1
ATOM 771 N N . ILE A 1 95 ? -1.463 -9.436 2.255 1.00 89.69 95 ILE A N 1
ATOM 772 C CA . ILE A 1 95 ? -0.867 -10.399 1.320 1.00 89.69 95 ILE A CA 1
ATOM 773 C C . ILE A 1 95 ? 0.649 -10.186 1.274 1.00 89.69 95 ILE A C 1
ATOM 775 O O . ILE A 1 95 ? 1.381 -11.159 1.420 1.00 89.69 95 ILE A O 1
ATOM 779 N N . ILE A 1 96 ? 1.121 -8.938 1.165 1.00 91.81 96 ILE A N 1
ATOM 780 C CA . ILE A 1 96 ? 2.559 -8.611 1.174 1.00 91.81 96 ILE A CA 1
ATOM 781 C C . ILE A 1 96 ? 3.245 -9.134 2.441 1.00 91.81 96 ILE A C 1
ATOM 783 O O . ILE A 1 96 ? 4.251 -9.824 2.341 1.00 91.81 96 ILE A O 1
ATOM 787 N N . ASN A 1 97 ? 2.667 -8.886 3.617 1.00 89.50 97 ASN A N 1
ATOM 788 C CA . ASN A 1 97 ? 3.199 -9.368 4.896 1.00 89.50 97 ASN A CA 1
ATOM 789 C C . ASN A 1 97 ? 3.217 -10.901 5.018 1.00 89.50 97 ASN A C 1
ATOM 791 O O . ASN A 1 97 ? 3.892 -11.431 5.895 1.00 89.50 97 ASN A O 1
ATOM 795 N N . SER A 1 98 ? 2.441 -11.613 4.195 1.00 88.50 98 SER A N 1
ATOM 796 C CA . SER A 1 98 ? 2.428 -13.079 4.160 1.00 88.50 98 SER A CA 1
ATOM 797 C C . SER A 1 98 ? 3.443 -13.679 3.186 1.00 88.50 98 SER A C 1
ATOM 799 O O . SER A 1 98 ? 3.611 -14.899 3.176 1.00 88.50 98 SER A O 1
ATOM 801 N N . LEU A 1 99 ? 4.098 -12.848 2.367 1.00 91.06 99 LEU A N 1
ATOM 802 C CA . LEU A 1 99 ? 5.155 -13.290 1.467 1.00 91.06 99 LEU A CA 1
ATOM 803 C C . LEU A 1 99 ? 6.434 -13.580 2.249 1.00 91.06 99 LEU A C 1
ATOM 805 O O . LEU A 1 99 ? 6.758 -12.915 3.232 1.00 91.06 99 LEU A O 1
ATOM 809 N N . GLU A 1 100 ? 7.202 -14.545 1.757 1.00 92.88 100 GLU A N 1
ATOM 810 C CA . GLU A 1 100 ? 8.594 -14.688 2.166 1.00 92.88 100 GLU A CA 1
ATOM 811 C C . GLU A 1 100 ? 9.386 -13.453 1.715 1.00 92.88 100 GLU A C 1
ATOM 813 O O . GLU A 1 100 ? 9.154 -12.916 0.627 1.00 92.88 100 GLU A O 1
ATOM 818 N N . LEU A 1 101 ? 10.338 -13.009 2.539 1.00 94.19 101 LEU A N 1
ATOM 819 C CA . LEU A 1 101 ? 11.118 -11.791 2.290 1.00 94.19 101 LEU A CA 1
ATOM 820 C C . LEU A 1 101 ? 11.851 -11.827 0.937 1.00 94.19 101 LEU A C 1
ATOM 822 O O . LEU A 1 101 ? 11.858 -10.830 0.215 1.00 94.19 101 LEU A O 1
ATOM 826 N N . ASP A 1 102 ? 12.387 -12.987 0.549 1.00 94.44 102 ASP A N 1
ATOM 827 C CA . ASP A 1 102 ? 13.018 -13.181 -0.763 1.00 94.44 102 ASP A CA 1
ATOM 828 C C . ASP A 1 102 ? 12.006 -13.059 -1.912 1.00 94.44 102 ASP A C 1
ATOM 830 O O . ASP A 1 102 ? 12.301 -12.452 -2.942 1.00 94.44 102 ASP A O 1
ATOM 834 N N . GLY A 1 103 ? 10.786 -13.572 -1.726 1.00 94.19 103 GLY A N 1
ATOM 835 C CA . GLY A 1 103 ? 9.697 -13.424 -2.691 1.00 94.19 103 GLY A CA 1
ATOM 836 C C . GLY A 1 103 ? 9.294 -11.961 -2.876 1.00 94.19 103 GLY A C 1
ATOM 837 O O . GLY A 1 103 ? 9.167 -11.488 -4.006 1.00 94.19 103 GLY A O 1
ATOM 838 N N . LEU A 1 104 ? 9.163 -11.209 -1.779 1.00 95.56 104 LEU A N 1
ATOM 839 C CA . LEU A 1 104 ? 8.898 -9.770 -1.831 1.00 95.56 104 LEU A CA 1
ATOM 840 C C . LEU A 1 104 ? 10.016 -9.019 -2.563 1.00 95.56 104 LEU A C 1
ATOM 842 O O . LEU A 1 104 ? 9.730 -8.192 -3.430 1.00 95.56 104 LEU A O 1
ATOM 846 N N . LYS A 1 105 ? 11.278 -9.325 -2.250 1.00 95.81 105 LYS A N 1
ATOM 847 C CA . LYS A 1 105 ? 12.437 -8.721 -2.912 1.00 95.81 105 LYS A CA 1
ATOM 848 C C . LYS A 1 105 ? 12.414 -8.969 -4.422 1.00 95.81 105 LYS A C 1
ATOM 850 O O . LYS A 1 105 ? 12.514 -8.016 -5.186 1.00 95.81 105 LYS A O 1
ATOM 855 N N . ASN A 1 106 ? 12.181 -10.209 -4.852 1.00 95.44 106 ASN A N 1
ATOM 856 C CA . ASN A 1 106 ? 12.097 -10.568 -6.270 1.00 95.44 106 ASN A CA 1
ATOM 857 C C . ASN A 1 106 ? 10.961 -9.836 -6.999 1.00 95.44 106 ASN A C 1
ATOM 859 O O . ASN A 1 106 ? 11.131 -9.396 -8.135 1.00 95.44 106 ASN A O 1
ATOM 863 N N . VAL A 1 107 ? 9.796 -9.695 -6.357 1.00 95.25 107 VAL A N 1
ATOM 864 C CA . VAL A 1 107 ? 8.666 -8.935 -6.913 1.00 95.25 107 VAL A CA 1
ATOM 865 C C . VAL A 1 107 ? 9.019 -7.459 -7.039 1.00 95.25 107 VAL A C 1
ATOM 867 O O . VAL A 1 107 ? 8.772 -6.863 -8.085 1.00 95.25 107 VAL A O 1
ATOM 870 N N . MET A 1 108 ? 9.613 -6.868 -6.004 1.00 95.44 108 MET A N 1
ATOM 871 C CA . MET A 1 108 ? 10.045 -5.472 -6.027 1.00 95.44 108 MET A CA 1
ATOM 872 C C . MET A 1 108 ? 11.093 -5.218 -7.111 1.00 95.44 108 MET A C 1
ATOM 874 O O . MET A 1 108 ? 10.940 -4.274 -7.884 1.00 95.44 108 MET A O 1
ATOM 878 N N . ASP A 1 109 ? 12.100 -6.085 -7.221 1.00 94.50 109 ASP A N 1
ATOM 879 C CA . ASP A 1 109 ? 13.117 -6.013 -8.268 1.00 94.50 109 ASP A CA 1
ATOM 880 C C . ASP A 1 109 ? 12.488 -6.128 -9.657 1.00 94.50 109 ASP A C 1
ATOM 882 O O . ASP A 1 109 ? 12.821 -5.348 -10.550 1.00 94.50 109 ASP A O 1
ATOM 886 N N . PHE A 1 110 ? 11.537 -7.046 -9.842 1.00 94.19 110 PHE A N 1
ATOM 887 C CA . PHE A 1 110 ? 10.810 -7.165 -11.100 1.00 94.19 110 PHE A CA 1
ATOM 888 C C . PHE A 1 110 ? 10.048 -5.877 -11.434 1.00 94.19 110 PHE A C 1
ATOM 890 O O . PHE A 1 110 ? 10.145 -5.389 -12.558 1.00 94.19 110 PHE A O 1
ATOM 897 N N . ILE A 1 111 ? 9.323 -5.291 -10.479 1.00 94.31 111 ILE A N 1
ATOM 898 C CA . ILE A 1 111 ? 8.558 -4.061 -10.720 1.00 94.31 111 ILE A CA 1
ATOM 899 C C . ILE A 1 111 ? 9.498 -2.902 -11.063 1.00 94.31 111 ILE A C 1
ATOM 901 O O . ILE A 1 111 ? 9.323 -2.256 -12.096 1.00 94.31 111 ILE A O 1
ATOM 905 N N . ILE A 1 112 ? 10.513 -2.655 -10.235 1.00 94.94 112 ILE A N 1
ATOM 906 C CA . ILE A 1 112 ? 11.451 -1.542 -10.424 1.00 94.94 112 ILE A CA 1
ATOM 907 C C . ILE A 1 112 ? 12.149 -1.663 -11.778 1.00 94.94 112 ILE A C 1
ATOM 909 O O . ILE A 1 112 ? 12.097 -0.738 -12.586 1.00 94.94 112 ILE A O 1
ATOM 913 N N . HIS A 1 113 ? 12.746 -2.815 -12.072 1.00 94.62 113 HIS A N 1
ATOM 914 C CA . HIS A 1 113 ? 13.561 -2.952 -13.271 1.00 94.62 113 HIS A CA 1
ATOM 915 C C . HIS A 1 113 ? 12.703 -3.186 -14.513 1.00 94.62 113 HIS A C 1
ATOM 917 O O . HIS A 1 113 ? 12.851 -2.481 -15.506 1.00 94.62 113 HIS A O 1
ATOM 923 N N . LYS A 1 114 ? 11.794 -4.166 -14.487 1.00 93.50 114 LYS A N 1
ATOM 924 C CA . LYS A 1 114 ? 11.075 -4.609 -15.691 1.00 93.50 114 LYS A CA 1
ATOM 925 C C . LYS A 1 114 ? 9.835 -3.791 -16.009 1.00 93.50 114 LYS A C 1
ATOM 927 O O . LYS A 1 114 ? 9.462 -3.737 -17.176 1.00 93.50 114 LYS A O 1
ATOM 932 N N . MET A 1 115 ? 9.216 -3.132 -15.030 1.00 92.44 115 MET A N 1
ATOM 933 C CA . MET A 1 115 ? 8.054 -2.276 -15.299 1.00 92.44 115 MET A CA 1
ATOM 934 C C . MET A 1 115 ? 8.424 -0.799 -15.405 1.00 92.44 115 MET A C 1
ATOM 936 O O . MET A 1 115 ? 7.952 -0.140 -16.324 1.00 92.44 115 MET A O 1
ATOM 940 N N . PHE A 1 116 ? 9.261 -0.284 -14.501 1.00 92.38 116 PHE A N 1
ATOM 941 C CA . PHE A 1 116 ? 9.557 1.152 -14.449 1.00 92.38 116 PHE A CA 1
ATOM 942 C C . PHE A 1 116 ? 10.798 1.560 -15.240 1.00 92.38 116 PHE A C 1
ATOM 944 O O . PHE A 1 116 ? 10.697 2.441 -16.087 1.00 92.38 116 PHE A O 1
ATOM 951 N N . ILE A 1 117 ? 11.955 0.949 -14.964 1.00 93.06 117 ILE A N 1
ATOM 952 C CA . ILE A 1 117 ? 13.231 1.384 -15.551 1.00 93.06 117 ILE A CA 1
ATOM 953 C C . ILE A 1 117 ? 13.316 0.990 -17.027 1.00 93.06 117 ILE A C 1
ATOM 955 O O . ILE A 1 117 ? 13.524 1.847 -17.878 1.00 93.06 117 ILE A O 1
ATOM 959 N N . TYR A 1 118 ? 13.137 -0.297 -17.334 1.00 91.81 118 TYR A N 1
ATOM 960 C CA . TYR A 1 118 ? 13.287 -0.814 -18.698 1.00 91.81 118 TYR A CA 1
ATOM 961 C C . TYR A 1 118 ? 11.972 -0.881 -19.478 1.00 91.81 118 TYR A C 1
ATOM 963 O O . TYR A 1 118 ? 12.004 -0.981 -20.698 1.00 91.81 118 TYR A O 1
ATOM 971 N N . ARG A 1 119 ? 10.817 -0.840 -18.795 1.00 86.88 119 ARG A N 1
ATOM 972 C CA . ARG A 1 119 ? 9.471 -0.898 -19.413 1.00 86.88 119 ARG A CA 1
ATOM 973 C C . ARG A 1 119 ? 9.219 -2.128 -20.293 1.00 86.88 119 ARG A C 1
ATOM 975 O O . ARG A 1 119 ? 8.346 -2.139 -21.150 1.00 86.88 119 ARG A O 1
ATOM 982 N N . GLU A 1 120 ? 9.927 -3.213 -20.019 1.00 91.25 120 GLU A N 1
ATOM 983 C CA . GLU A 1 120 ? 9.865 -4.458 -20.784 1.00 91.25 120 GLU A CA 1
ATOM 984 C C . GLU A 1 120 ? 8.725 -5.387 -20.344 1.00 91.25 120 GLU A C 1
ATOM 986 O O . GLU A 1 120 ? 8.631 -6.510 -20.832 1.00 91.25 120 GLU A O 1
ATOM 991 N N . TYR A 1 121 ? 7.863 -4.974 -19.409 1.00 86.81 121 TYR A N 1
ATOM 992 C CA . TYR A 1 121 ? 6.822 -5.835 -18.839 1.00 86.81 121 TYR A CA 1
ATOM 993 C C . TYR A 1 121 ? 5.933 -6.514 -19.892 1.00 86.81 121 TYR A C 1
ATOM 995 O O . TYR A 1 121 ? 5.585 -7.680 -19.722 1.00 86.81 121 TYR A O 1
ATOM 1003 N N . GLY A 1 122 ? 5.640 -5.836 -21.008 1.00 87.25 122 GLY A N 1
ATOM 1004 C CA . GLY A 1 122 ? 4.882 -6.409 -22.129 1.00 87.25 122 GLY A CA 1
ATOM 1005 C C . GLY A 1 122 ? 5.529 -7.644 -22.775 1.00 87.25 122 GLY A C 1
ATOM 1006 O O . GLY A 1 122 ? 4.847 -8.406 -23.456 1.00 87.25 122 GLY A O 1
ATOM 1007 N N . HIS A 1 123 ? 6.818 -7.885 -22.529 1.00 91.00 123 HIS A N 1
ATOM 1008 C CA . HIS A 1 123 ? 7.561 -9.052 -23.010 1.00 91.00 123 HIS A CA 1
ATOM 1009 C C . HIS A 1 123 ? 7.579 -10.222 -22.018 1.00 91.00 123 HIS A C 1
ATOM 1011 O O . HIS A 1 123 ? 8.120 -11.283 -22.335 1.00 91.00 123 HIS A O 1
ATOM 1017 N N . TYR A 1 124 ? 6.998 -10.062 -20.826 1.00 89.06 124 TYR A N 1
ATOM 1018 C CA . TYR A 1 124 ? 6.971 -11.097 -19.799 1.00 89.06 124 TYR A CA 1
ATOM 1019 C C . TYR A 1 124 ? 5.550 -11.631 -19.588 1.00 89.06 124 TYR A C 1
ATOM 1021 O O . TYR A 1 124 ? 4.605 -10.853 -19.451 1.00 89.06 124 TYR A O 1
ATOM 1029 N N . PRO A 1 125 ? 5.362 -12.961 -19.494 1.00 90.81 125 PRO A N 1
ATOM 1030 C CA . PRO A 1 125 ? 4.076 -13.505 -19.085 1.00 90.81 125 PRO A CA 1
ATOM 1031 C C . PRO A 1 125 ? 3.787 -13.115 -17.631 1.00 90.81 125 PRO A C 1
ATOM 1033 O O . PRO A 1 125 ? 4.688 -13.102 -16.791 1.00 90.81 125 PRO A O 1
ATOM 1036 N N . PHE A 1 126 ? 2.514 -12.877 -17.299 1.00 89.81 126 PHE A N 1
ATOM 1037 C CA . PHE A 1 126 ? 2.111 -12.522 -15.930 1.00 89.81 126 PHE A CA 1
ATOM 1038 C C . PHE A 1 126 ? 2.555 -13.562 -14.884 1.00 89.81 126 PHE A C 1
ATOM 1040 O O . PHE A 1 126 ? 2.875 -13.228 -13.745 1.00 89.81 126 PHE A O 1
ATOM 1047 N N . ASP A 1 127 ? 2.645 -14.828 -15.299 1.00 92.25 127 ASP A N 1
ATOM 1048 C CA . ASP A 1 127 ? 3.107 -15.946 -14.476 1.00 92.25 127 ASP A CA 1
ATOM 1049 C C . ASP A 1 127 ? 4.541 -15.764 -13.940 1.00 92.25 127 ASP A C 1
ATOM 1051 O O . ASP A 1 127 ? 4.897 -16.335 -12.910 1.00 92.25 127 ASP A O 1
ATOM 1055 N N . THR A 1 128 ? 5.356 -14.918 -14.579 1.00 91.19 128 THR A N 1
ATOM 1056 C CA . THR A 1 128 ? 6.677 -14.538 -14.063 1.00 91.19 128 THR A CA 1
ATOM 1057 C C . THR A 1 128 ? 6.564 -13.820 -12.719 1.00 91.19 128 THR A C 1
ATOM 1059 O O . THR A 1 128 ? 7.317 -14.138 -11.803 1.00 91.19 128 THR A O 1
ATOM 1062 N N . VAL A 1 129 ? 5.591 -12.915 -12.555 1.00 90.75 129 VAL A N 1
ATOM 1063 C CA . VAL A 1 129 ? 5.349 -12.211 -11.281 1.00 90.75 129 VAL A CA 1
ATOM 1064 C C . VAL A 1 129 ? 4.804 -13.172 -10.230 1.00 90.75 129 VAL A C 1
ATOM 1066 O O . VAL A 1 129 ? 5.234 -13.139 -9.078 1.00 90.75 129 VAL A O 1
ATOM 1069 N N . VAL A 1 130 ? 3.891 -14.060 -10.638 1.00 93.31 130 VAL A N 1
ATOM 1070 C CA . VAL A 1 130 ? 3.314 -15.091 -9.761 1.00 93.31 130 VAL A CA 1
ATOM 1071 C C . VAL A 1 130 ? 4.424 -15.944 -9.146 1.00 93.31 130 VAL A C 1
ATOM 1073 O O . VAL A 1 130 ? 4.453 -16.138 -7.932 1.00 93.31 130 VAL A O 1
ATOM 1076 N N . LYS A 1 131 ? 5.372 -16.395 -9.976 1.00 92.50 131 LYS A N 1
ATOM 1077 C CA . LYS A 1 131 ? 6.528 -17.193 -9.554 1.00 92.50 131 LYS A CA 1
ATOM 1078 C C . LYS A 1 131 ? 7.535 -16.391 -8.738 1.00 92.50 131 LYS A C 1
ATOM 1080 O O . LYS A 1 131 ? 8.004 -16.899 -7.727 1.00 92.50 131 LYS A O 1
ATOM 1085 N N . ALA A 1 132 ? 7.841 -15.157 -9.143 1.00 90.25 132 ALA A N 1
ATOM 1086 C CA . ALA A 1 132 ? 8.799 -14.299 -8.444 1.00 90.25 132 ALA A CA 1
ATOM 1087 C C . ALA A 1 132 ? 8.416 -14.088 -6.973 1.00 90.25 132 ALA A C 1
ATOM 1089 O O . ALA A 1 132 ? 9.276 -14.169 -6.101 1.00 90.25 132 ALA A O 1
ATOM 1090 N N . GLY A 1 133 ? 7.124 -13.873 -6.703 1.00 90.38 133 GLY A N 1
ATOM 1091 C CA . GLY A 1 133 ? 6.608 -13.687 -5.346 1.00 90.38 133 GLY A CA 1
ATOM 1092 C C . GLY A 1 133 ? 6.111 -14.950 -4.657 1.00 90.38 133 GLY A C 1
ATOM 1093 O O . GLY A 1 133 ? 5.611 -14.846 -3.545 1.00 90.38 133 GLY A O 1
ATOM 1094 N N . ASN A 1 134 ? 6.199 -16.120 -5.298 1.00 91.50 134 ASN A N 1
ATOM 1095 C CA . ASN A 1 134 ? 5.614 -17.370 -4.799 1.00 91.50 134 ASN A CA 1
ATOM 1096 C C . ASN A 1 134 ? 4.131 -17.215 -4.379 1.00 91.50 134 ASN A C 1
ATOM 1098 O O . ASN A 1 134 ? 3.694 -17.687 -3.329 1.00 91.50 134 ASN A O 1
ATOM 1102 N N . PHE A 1 135 ? 3.350 -16.493 -5.188 1.00 91.69 135 PHE A N 1
ATOM 1103 C CA . PHE A 1 135 ? 1.947 -16.218 -4.888 1.00 91.69 135 PHE A CA 1
ATOM 1104 C C . PHE A 1 135 ? 1.088 -17.474 -5.044 1.00 91.69 135 PHE A C 1
ATOM 1106 O O . PHE A 1 135 ? 1.287 -18.273 -5.960 1.00 91.69 135 PHE A O 1
ATOM 1113 N N . ARG A 1 136 ? 0.047 -17.610 -4.214 1.00 88.81 136 ARG A N 1
ATOM 1114 C CA . ARG A 1 136 ? -0.857 -18.774 -4.272 1.00 88.81 136 ARG A CA 1
ATOM 1115 C C . ARG A 1 136 ? -1.666 -18.825 -5.562 1.00 88.81 136 ARG A C 1
ATOM 1117 O O . ARG A 1 136 ? -2.091 -19.894 -5.990 1.00 88.81 136 ARG A O 1
ATOM 1124 N N . ASN A 1 137 ? -1.961 -17.661 -6.134 1.00 89.50 137 ASN A N 1
ATOM 1125 C CA . ASN A 1 137 ? -2.749 -17.518 -7.349 1.00 89.50 137 ASN A CA 1
ATOM 1126 C C . ASN A 1 137 ? -2.477 -16.169 -8.032 1.00 89.50 137 ASN A C 1
ATOM 1128 O O . ASN A 1 137 ? -1.920 -15.238 -7.446 1.00 89.50 137 ASN A O 1
ATOM 1132 N N . GLN A 1 138 ? -2.937 -16.054 -9.278 1.00 91.25 138 GLN A N 1
ATOM 1133 C CA . GLN A 1 138 ? -2.807 -14.836 -10.077 1.00 91.25 138 GLN A CA 1
ATOM 1134 C C . GLN A 1 138 ? -3.519 -13.628 -9.452 1.00 91.25 138 GLN A C 1
ATOM 1136 O O . GLN A 1 138 ? -3.039 -12.506 -9.575 1.00 91.25 138 GLN A O 1
ATOM 1141 N N . THR A 1 139 ? -4.641 -13.828 -8.758 1.00 90.69 139 THR A N 1
ATOM 1142 C CA . THR A 1 139 ? -5.409 -12.732 -8.152 1.00 90.69 139 THR A CA 1
ATOM 1143 C C . THR A 1 139 ? -4.651 -12.052 -7.010 1.00 90.69 139 THR A C 1
ATOM 1145 O O . THR A 1 139 ? -4.685 -10.828 -6.900 1.00 90.69 139 THR A O 1
ATOM 1148 N N . GLU A 1 140 ? -3.960 -12.813 -6.161 1.00 91.12 140 GLU A N 1
ATOM 1149 C CA . GLU A 1 140 ? -3.078 -12.270 -5.120 1.00 91.12 140 GLU A CA 1
ATOM 1150 C C . GLU A 1 140 ? -1.912 -11.498 -5.737 1.00 91.12 140 GLU A C 1
ATOM 1152 O O . GLU A 1 140 ? -1.674 -10.352 -5.354 1.00 91.12 140 GLU A O 1
ATOM 1157 N N . ALA A 1 141 ? -1.265 -12.076 -6.755 1.00 92.06 141 ALA A N 1
ATOM 1158 C CA . ALA A 1 141 ? -0.190 -11.410 -7.482 1.00 92.06 141 ALA A CA 1
ATOM 1159 C C . ALA A 1 141 ? -0.658 -10.078 -8.095 1.00 92.06 141 ALA A C 1
ATOM 1161 O O . ALA A 1 141 ? 0.018 -9.067 -7.946 1.00 92.06 141 ALA A O 1
ATOM 1162 N N . GLN A 1 142 ? -1.843 -10.033 -8.719 1.00 90.94 142 GLN A N 1
ATOM 1163 C CA . GLN A 1 142 ? -2.397 -8.806 -9.314 1.00 90.94 142 GLN A CA 1
ATOM 1164 C C . GLN A 1 142 ? -2.666 -7.724 -8.265 1.00 90.94 142 GLN A C 1
ATOM 1166 O O . GLN A 1 142 ? -2.386 -6.550 -8.498 1.00 90.94 142 GLN A O 1
ATOM 1171 N N . LYS A 1 143 ? -3.214 -8.114 -7.111 1.00 89.88 143 LYS A N 1
ATOM 1172 C CA . LYS A 1 143 ? -3.502 -7.216 -5.985 1.00 89.88 143 LYS A CA 1
ATOM 1173 C C . LYS A 1 143 ? -2.229 -6.566 -5.448 1.00 89.88 143 LYS A C 1
ATOM 1175 O O . LYS A 1 143 ? -2.167 -5.343 -5.337 1.00 89.88 143 LYS A O 1
ATOM 1180 N N . VAL A 1 144 ? -1.206 -7.377 -5.181 1.00 91.69 144 VAL A N 1
ATOM 1181 C CA . VAL A 1 144 ? 0.096 -6.888 -4.710 1.00 91.69 144 VAL A CA 1
ATOM 1182 C C . VAL A 1 144 ? 0.780 -6.038 -5.773 1.00 91.69 144 VAL A C 1
ATOM 1184 O O . VAL A 1 144 ? 1.241 -4.941 -5.466 1.00 91.69 144 VAL A O 1
ATOM 1187 N N . LEU A 1 145 ? 0.772 -6.484 -7.032 1.00 92.00 145 LEU A N 1
ATOM 1188 C CA . LEU A 1 145 ? 1.346 -5.738 -8.145 1.00 92.00 145 LEU A CA 1
ATOM 1189 C C . LEU A 1 145 ? 0.708 -4.354 -8.281 1.00 92.00 145 LEU A C 1
ATOM 1191 O O . LEU A 1 145 ? 1.420 -3.362 -8.375 1.00 92.00 145 LEU A O 1
ATOM 1195 N N . ARG A 1 146 ? -0.626 -4.268 -8.237 1.00 89.94 146 ARG A N 1
ATOM 1196 C CA . ARG A 1 146 ? -1.361 -3.000 -8.314 1.00 89.94 146 ARG A CA 1
ATOM 1197 C C . ARG A 1 146 ? -0.983 -2.055 -7.177 1.00 89.94 146 ARG A C 1
ATOM 1199 O O . ARG A 1 146 ? -0.747 -0.873 -7.431 1.00 89.94 146 ARG A O 1
ATOM 1206 N N . PHE A 1 147 ? -0.939 -2.564 -5.946 1.00 90.94 147 PHE A N 1
ATOM 1207 C CA . PHE A 1 147 ? -0.565 -1.778 -4.774 1.00 90.94 147 PHE A CA 1
ATOM 1208 C C . PHE A 1 147 ? 0.867 -1.246 -4.897 1.00 90.94 147 PHE A C 1
ATOM 1210 O O . PHE A 1 147 ? 1.090 -0.035 -4.838 1.00 90.94 147 PHE A O 1
ATOM 1217 N N . LEU A 1 148 ? 1.834 -2.137 -5.128 1.00 92.25 148 LEU A N 1
ATOM 1218 C CA . LEU A 1 148 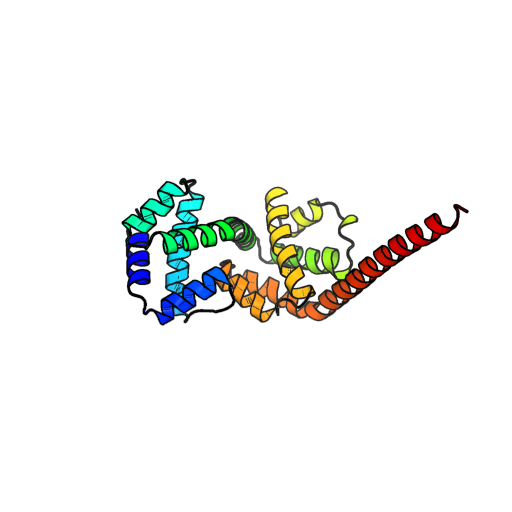? 3.248 -1.777 -5.214 1.00 92.25 148 LEU A CA 1
ATOM 1219 C C . LEU A 1 148 ? 3.513 -0.849 -6.401 1.00 92.25 148 LEU A C 1
ATOM 1221 O O . LEU A 1 148 ? 4.129 0.194 -6.215 1.00 92.25 148 LEU A O 1
ATOM 1225 N N . HIS A 1 149 ? 2.970 -1.146 -7.584 1.00 91.81 149 HIS A N 1
ATOM 1226 C CA . HIS A 1 149 ? 3.117 -0.302 -8.770 1.00 91.81 149 HIS A CA 1
ATOM 1227 C C . HIS A 1 149 ? 2.592 1.114 -8.531 1.00 91.81 149 HIS A C 1
ATOM 1229 O O . HIS A 1 149 ? 3.311 2.083 -8.767 1.00 91.81 149 HIS A O 1
ATOM 1235 N N . LYS A 1 150 ? 1.356 1.253 -8.021 1.00 87.69 150 LYS A N 1
ATOM 1236 C CA . LYS A 1 150 ? 0.768 2.566 -7.710 1.00 87.69 150 LYS A CA 1
ATOM 1237 C C . LYS A 1 150 ? 1.678 3.372 -6.793 1.00 87.69 150 LYS A C 1
ATOM 1239 O O . LYS A 1 150 ? 1.777 4.586 -6.942 1.00 87.69 150 LYS A O 1
ATOM 1244 N N . THR A 1 151 ? 2.318 2.704 -5.845 1.00 82.31 151 THR A N 1
ATOM 1245 C CA . THR A 1 151 ? 3.056 3.403 -4.804 1.00 82.31 151 THR A CA 1
ATOM 1246 C C . THR A 1 151 ? 4.501 3.706 -5.194 1.00 82.31 151 THR A C 1
ATOM 1248 O O . THR A 1 151 ? 4.988 4.801 -4.930 1.00 82.31 151 THR A O 1
ATOM 1251 N N . ILE A 1 152 ? 5.150 2.812 -5.943 1.00 90.50 152 ILE A N 1
ATOM 1252 C CA . ILE A 1 152 ? 6.441 3.071 -6.597 1.00 90.50 152 ILE A CA 1
ATOM 1253 C C . ILE A 1 152 ? 6.305 4.219 -7.604 1.00 90.50 152 ILE A C 1
ATOM 1255 O O . ILE A 1 152 ? 7.179 5.079 -7.663 1.00 90.50 152 ILE A O 1
ATOM 1259 N N . PHE A 1 153 ? 5.184 4.300 -8.329 1.00 91.25 153 PHE A N 1
ATOM 1260 C CA . PHE A 1 153 ? 4.908 5.394 -9.264 1.00 91.25 153 PHE A CA 1
ATOM 1261 C C . PHE A 1 153 ? 4.962 6.776 -8.597 1.00 91.25 153 PHE A C 1
ATOM 1263 O O . PHE A 1 153 ? 5.540 7.706 -9.157 1.00 91.25 153 PHE A O 1
ATOM 1270 N N . GLN A 1 154 ? 4.425 6.910 -7.380 1.00 89.69 154 GLN A N 1
ATOM 1271 C CA . GLN A 1 154 ? 4.479 8.166 -6.618 1.00 89.69 154 GLN A CA 1
ATOM 1272 C C . GLN A 1 154 ? 5.918 8.550 -6.245 1.00 89.69 154 GLN A C 1
ATOM 1274 O O . GLN A 1 154 ? 6.276 9.727 -6.271 1.00 89.69 154 GLN A O 1
ATOM 1279 N N . VAL A 1 155 ? 6.762 7.562 -5.932 1.00 90.31 155 VAL A N 1
ATOM 1280 C CA . VAL A 1 155 ? 8.189 7.783 -5.655 1.00 90.31 155 VAL A CA 1
ATOM 1281 C C . VAL A 1 155 ? 8.939 8.164 -6.935 1.00 90.31 155 VAL A C 1
ATOM 1283 O O . VAL A 1 155 ? 9.688 9.138 -6.933 1.00 90.31 155 VAL A O 1
ATOM 1286 N N . ALA A 1 156 ? 8.698 7.464 -8.048 1.00 90.62 156 ALA A N 1
ATOM 1287 C CA . ALA A 1 156 ? 9.326 7.743 -9.344 1.00 90.62 156 ALA A CA 1
ATOM 1288 C C . ALA A 1 156 ? 9.010 9.163 -9.858 1.00 90.62 156 ALA A C 1
ATOM 1290 O O . ALA A 1 156 ? 9.882 9.863 -10.380 1.00 90.62 156 ALA A O 1
ATOM 1291 N N . ARG A 1 157 ? 7.777 9.636 -9.632 1.00 89.50 157 ARG A N 1
ATOM 1292 C CA . ARG A 1 157 ? 7.348 11.012 -9.931 1.00 89.50 157 ARG A CA 1
ATOM 1293 C C . ARG A 1 157 ? 7.863 12.069 -8.956 1.00 89.50 157 ARG A C 1
ATOM 1295 O O . ARG A 1 157 ? 7.694 13.254 -9.224 1.00 89.50 157 ARG A O 1
ATOM 1302 N N . ARG A 1 158 ? 8.504 11.659 -7.856 1.00 86.94 158 ARG A N 1
ATOM 1303 C CA . ARG A 1 158 ? 8.889 12.522 -6.727 1.00 86.94 158 ARG A CA 1
ATOM 1304 C C . ARG A 1 158 ? 7.706 13.212 -6.044 1.00 86.94 158 ARG A C 1
ATOM 1306 O O . ARG A 1 158 ? 7.895 14.231 -5.385 1.00 86.94 158 ARG A O 1
ATOM 1313 N N . ASP A 1 159 ? 6.511 12.631 -6.141 1.00 87.81 159 ASP A N 1
ATOM 1314 C CA . ASP A 1 159 ? 5.350 13.091 -5.374 1.00 87.81 159 ASP A CA 1
ATOM 1315 C C . ASP A 1 159 ? 5.575 12.831 -3.870 1.00 87.81 159 ASP A C 1
ATOM 1317 O O . ASP A 1 159 ? 5.129 13.600 -3.019 1.00 87.81 159 ASP A O 1
ATOM 1321 N N . ILE A 1 160 ? 6.298 11.750 -3.540 1.00 87.81 160 ILE A N 1
ATOM 1322 C CA . ILE A 1 160 ? 6.707 11.384 -2.178 1.00 87.81 160 ILE A CA 1
ATOM 1323 C C . ILE A 1 160 ? 8.169 10.919 -2.151 1.00 87.81 160 ILE A C 1
ATOM 1325 O O . ILE A 1 160 ? 8.642 10.257 -3.073 1.00 87.81 160 ILE A O 1
ATOM 1329 N N . SER A 1 161 ? 8.894 11.232 -1.072 1.00 87.62 161 SER A N 1
ATOM 1330 C CA . SER A 1 161 ? 10.244 10.689 -0.855 1.00 87.62 161 SER A CA 1
ATOM 1331 C C . SER A 1 161 ? 10.183 9.237 -0.349 1.00 87.62 161 SER A C 1
ATOM 1333 O O . SER A 1 161 ? 9.204 8.879 0.315 1.00 87.62 161 SER A O 1
ATOM 1335 N N . PRO A 1 162 ? 11.223 8.403 -0.562 1.00 89.81 162 PRO A N 1
ATOM 1336 C CA . PRO A 1 162 ? 11.280 7.060 0.022 1.00 89.81 162 PRO A CA 1
ATOM 1337 C C . PRO A 1 162 ? 11.134 7.040 1.553 1.00 89.81 162 PRO A C 1
ATOM 1339 O O . PRO A 1 162 ? 10.522 6.126 2.100 1.00 89.81 162 PRO A O 1
ATOM 1342 N N . ASP A 1 163 ? 11.640 8.059 2.256 1.00 87.56 163 ASP A N 1
ATOM 1343 C CA . ASP A 1 163 ? 11.517 8.161 3.716 1.00 87.56 163 ASP A CA 1
ATOM 1344 C C . ASP A 1 163 ? 10.094 8.518 4.155 1.00 87.56 163 ASP A C 1
ATOM 1346 O O . ASP A 1 163 ? 9.561 7.932 5.096 1.00 87.56 163 ASP A O 1
ATOM 1350 N N . THR A 1 164 ? 9.432 9.432 3.441 1.00 87.25 164 THR A N 1
ATOM 1351 C CA . THR A 1 164 ? 8.003 9.704 3.652 1.00 87.25 164 THR A CA 1
ATOM 1352 C C . THR A 1 164 ? 7.185 8.446 3.376 1.00 87.25 164 THR A C 1
ATOM 1354 O O . THR A 1 164 ? 6.277 8.108 4.133 1.00 87.25 164 THR A O 1
ATOM 1357 N N . PHE A 1 165 ? 7.541 7.711 2.323 1.00 88.19 165 PHE A N 1
ATOM 1358 C CA . PHE A 1 165 ? 6.855 6.489 1.952 1.00 88.19 165 PHE A CA 1
ATOM 1359 C C . PHE A 1 165 ? 7.023 5.373 2.994 1.00 88.19 165 PHE A C 1
ATOM 1361 O O . PHE A 1 165 ? 6.045 4.709 3.339 1.00 88.19 165 PHE A O 1
ATOM 1368 N N . LYS A 1 166 ? 8.218 5.235 3.583 1.00 91.00 166 LYS A N 1
ATOM 1369 C CA . LYS A 1 166 ? 8.481 4.348 4.727 1.00 91.00 166 LYS A CA 1
ATOM 1370 C C . LYS A 1 166 ? 7.480 4.573 5.860 1.00 91.00 166 LYS A C 1
ATOM 1372 O O . LYS A 1 166 ? 6.921 3.615 6.393 1.00 91.00 166 LYS A O 1
ATOM 1377 N N . LEU A 1 167 ? 7.234 5.835 6.214 1.00 86.56 167 LEU A N 1
ATOM 1378 C CA . LEU A 1 167 ? 6.280 6.186 7.266 1.00 86.56 167 LEU A CA 1
ATOM 1379 C C . LEU A 1 167 ? 4.850 5.791 6.884 1.00 86.56 167 LEU A C 1
ATOM 1381 O O . LEU A 1 167 ? 4.147 5.228 7.716 1.00 86.56 167 LEU A O 1
ATOM 1385 N N . ILE A 1 168 ? 4.438 6.027 5.636 1.00 86.00 168 ILE A N 1
ATOM 1386 C CA . ILE A 1 168 ? 3.105 5.650 5.139 1.00 86.00 168 ILE A CA 1
ATOM 1387 C C . ILE A 1 168 ? 2.907 4.127 5.212 1.00 86.00 168 ILE A C 1
ATOM 1389 O O . ILE A 1 168 ? 1.891 3.666 5.730 1.00 86.00 168 ILE A O 1
ATOM 1393 N N . LEU A 1 169 ? 3.879 3.332 4.754 1.00 88.81 169 LEU A N 1
ATOM 1394 C CA . LEU A 1 169 ? 3.794 1.866 4.789 1.00 88.81 169 LEU A CA 1
ATOM 1395 C C . LEU A 1 169 ? 3.626 1.313 6.211 1.00 88.81 169 LEU A C 1
ATOM 1397 O O . LEU A 1 169 ? 2.810 0.418 6.430 1.00 88.81 169 LEU A O 1
ATOM 1401 N N . LEU A 1 170 ? 4.364 1.861 7.179 1.00 88.12 170 LEU A N 1
ATOM 1402 C CA . LEU A 1 170 ? 4.306 1.419 8.577 1.00 88.12 170 LEU A CA 1
ATOM 1403 C C . LEU A 1 170 ? 3.016 1.856 9.283 1.00 88.12 170 LEU A C 1
ATOM 1405 O O . LEU A 1 170 ? 2.432 1.104 10.070 1.00 88.12 170 LEU A O 1
ATOM 1409 N N . ASN A 1 171 ? 2.596 3.096 9.040 1.00 81.75 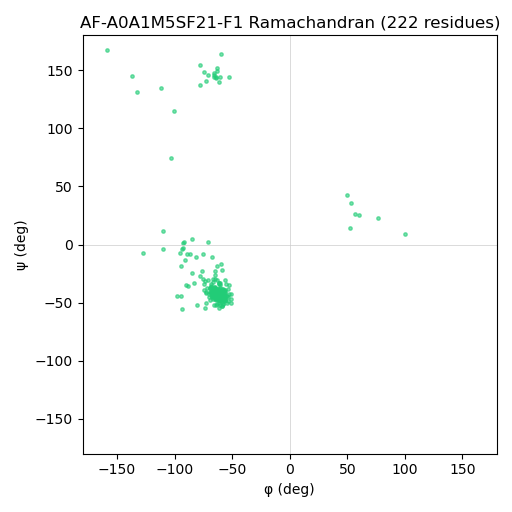171 ASN A N 1
ATOM 1410 C CA . ASN A 1 171 ? 1.575 3.758 9.846 1.00 81.75 171 ASN A CA 1
ATOM 1411 C C . ASN A 1 171 ? 0.170 3.608 9.255 1.00 81.75 171 ASN A C 1
ATOM 1413 O O . ASN A 1 171 ? -0.778 3.292 9.982 1.00 81.75 171 ASN A O 1
ATOM 1417 N N . ASP A 1 172 ? 0.038 3.794 7.943 1.00 80.62 172 ASP A N 1
ATOM 1418 C CA . ASP A 1 172 ? -1.259 3.801 7.266 1.00 80.62 172 ASP A CA 1
ATOM 1419 C C . ASP A 1 172 ? -1.647 2.399 6.797 1.00 80.62 172 ASP A C 1
ATOM 1421 O O . ASP A 1 172 ? -2.828 2.052 6.819 1.00 80.62 172 ASP A O 1
ATOM 1425 N N . TYR A 1 173 ? -0.659 1.597 6.392 1.00 84.38 173 TYR A N 1
ATOM 1426 C CA . TYR A 1 173 ? -0.881 0.298 5.757 1.00 84.38 173 TYR A CA 1
ATOM 1427 C C . TYR A 1 173 ? -0.494 -0.917 6.607 1.00 84.38 173 TYR A C 1
ATOM 1429 O O . TYR A 1 173 ? -0.746 -2.048 6.197 1.00 84.38 173 TYR A O 1
ATOM 1437 N N . ASP A 1 174 ? 0.070 -0.697 7.796 1.00 83.19 174 ASP A N 1
ATOM 1438 C CA . ASP A 1 174 ? 0.456 -1.747 8.744 1.00 83.19 174 ASP A CA 1
ATOM 1439 C C . ASP A 1 174 ? 1.363 -2.837 8.123 1.00 83.19 174 ASP A C 1
ATOM 1441 O O . ASP A 1 174 ? 1.266 -4.017 8.480 1.00 83.19 174 ASP A O 1
ATOM 1445 N N . LEU A 1 175 ? 2.262 -2.470 7.197 1.00 89.00 175 LEU A N 1
ATOM 1446 C CA . LEU A 1 175 ? 3.297 -3.401 6.733 1.00 89.00 175 LEU A CA 1
ATOM 1447 C C . LEU A 1 175 ? 4.267 -3.747 7.869 1.00 89.00 175 LEU A C 1
ATOM 1449 O O . LEU A 1 175 ? 4.579 -2.909 8.721 1.00 89.00 175 LEU A O 1
ATOM 1453 N N . SER A 1 176 ? 4.784 -4.976 7.850 1.00 91.06 176 SER A N 1
ATOM 1454 C CA . SER A 1 176 ? 5.826 -5.396 8.782 1.00 91.06 176 SER A CA 1
ATOM 1455 C C . SER 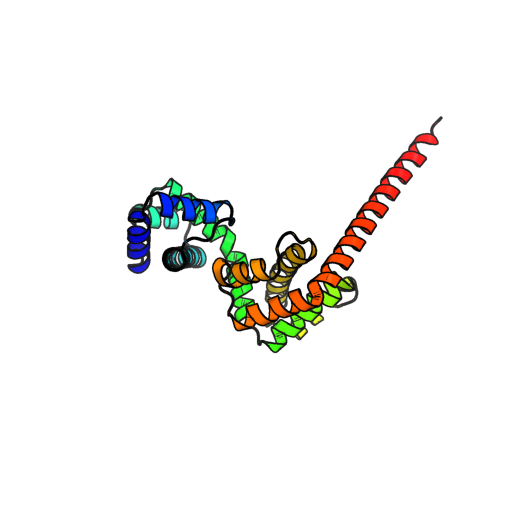A 1 176 ? 7.110 -4.586 8.556 1.00 91.06 176 SER A C 1
ATOM 1457 O O . SER A 1 176 ? 7.431 -4.276 7.405 1.00 91.06 176 SER A O 1
ATOM 1459 N N . PRO A 1 177 ? 7.866 -4.250 9.622 1.00 92.88 177 PRO A N 1
ATOM 1460 C CA . PRO A 1 177 ? 9.113 -3.497 9.495 1.00 92.88 177 PRO A CA 1
ATOM 1461 C C . PRO A 1 177 ? 10.081 -4.091 8.467 1.00 92.88 177 PRO A C 1
ATOM 1463 O O . PRO A 1 177 ? 10.600 -3.341 7.646 1.00 92.88 177 PRO A O 1
ATOM 1466 N N . ASP A 1 178 ? 10.227 -5.417 8.449 1.00 93.56 178 ASP A N 1
ATOM 1467 C CA . ASP A 1 178 ? 11.112 -6.130 7.521 1.00 93.56 178 ASP A CA 1
ATOM 1468 C C . ASP A 1 178 ? 10.672 -5.953 6.058 1.00 93.56 178 ASP A C 1
ATOM 1470 O O . ASP A 1 178 ? 11.485 -5.663 5.181 1.00 93.56 178 ASP A O 1
ATOM 1474 N N . SER A 1 179 ? 9.364 -6.057 5.786 1.00 94.31 179 SER A N 1
ATOM 1475 C CA . SER A 1 179 ? 8.823 -5.828 4.439 1.00 94.31 179 SER A CA 1
ATOM 1476 C C . SER A 1 179 ? 9.024 -4.379 4.001 1.00 94.31 179 SER A C 1
ATOM 1478 O O . SER A 1 179 ? 9.373 -4.112 2.851 1.00 94.31 179 SER A O 1
ATOM 1480 N N . VAL A 1 180 ? 8.817 -3.427 4.919 1.00 94.62 180 VAL A N 1
ATOM 1481 C CA . VAL A 1 180 ? 9.047 -2.005 4.645 1.00 94.62 180 VAL A CA 1
ATOM 1482 C C . VAL A 1 180 ? 10.515 -1.738 4.345 1.00 94.62 180 VAL A C 1
ATOM 1484 O O . VAL A 1 180 ? 10.805 -0.990 3.416 1.00 94.62 180 VAL A O 1
ATOM 1487 N N . GLU A 1 181 ? 11.435 -2.326 5.103 1.00 95.19 181 GLU A N 1
ATOM 1488 C CA . GLU A 1 181 ? 12.871 -2.161 4.892 1.00 95.19 181 GLU A CA 1
ATOM 1489 C C . GLU A 1 181 ? 13.266 -2.605 3.482 1.00 95.19 181 GLU A C 1
ATOM 1491 O O . GLU A 1 181 ? 13.767 -1.779 2.723 1.00 95.19 181 GLU A O 1
ATOM 1496 N N . ILE A 1 182 ? 12.871 -3.813 3.061 1.00 94.69 182 ILE A N 1
ATOM 1497 C CA . ILE A 1 182 ? 13.117 -4.321 1.698 1.00 94.69 182 ILE A CA 1
ATOM 1498 C C . ILE A 1 182 ? 12.583 -3.366 0.627 1.00 94.69 182 ILE A C 1
ATOM 1500 O O . ILE A 1 182 ? 13.301 -3.008 -0.308 1.00 94.69 182 ILE A O 1
ATOM 1504 N N . ILE A 1 183 ? 11.321 -2.944 0.755 1.00 94.50 183 ILE A N 1
ATOM 1505 C CA . ILE A 1 183 ? 10.684 -2.055 -0.224 1.00 94.50 183 ILE A CA 1
ATOM 1506 C C . ILE A 1 183 ? 11.424 -0.715 -0.289 1.00 94.50 183 ILE A C 1
ATOM 1508 O O . ILE A 1 183 ? 11.717 -0.212 -1.373 1.00 94.50 183 ILE A O 1
ATOM 1512 N N . THR A 1 184 ? 11.710 -0.118 0.867 1.00 94.19 184 THR A N 1
ATOM 1513 C CA . THR A 1 184 ? 12.277 1.233 0.943 1.00 94.19 184 THR A CA 1
ATOM 1514 C C . THR A 1 184 ? 13.748 1.276 0.558 1.00 94.19 184 THR A C 1
ATOM 1516 O O . THR A 1 184 ? 14.157 2.243 -0.080 1.00 94.19 184 THR A O 1
ATOM 1519 N N . ASP A 1 185 ? 14.523 0.238 0.863 1.00 95.00 185 ASP A N 1
ATOM 1520 C CA . ASP A 1 185 ? 15.927 0.148 0.472 1.00 95.00 185 ASP A CA 1
ATOM 1521 C C . ASP A 1 185 ? 16.060 0.021 -1.042 1.00 95.00 185 ASP A C 1
ATOM 1523 O O . ASP A 1 185 ? 16.782 0.803 -1.656 1.00 95.00 185 ASP A O 1
ATOM 1527 N N . LEU A 1 186 ? 15.276 -0.861 -1.672 1.00 93.81 186 LEU A N 1
ATOM 1528 C CA . LEU A 1 186 ? 15.254 -0.977 -3.131 1.00 93.81 186 LEU A CA 1
ATOM 1529 C C . LEU A 1 186 ? 14.834 0.333 -3.807 1.00 93.81 186 LEU A C 1
ATOM 1531 O O . LEU A 1 186 ? 15.434 0.734 -4.805 1.00 93.81 186 LEU A O 1
ATOM 1535 N N . LEU A 1 187 ? 13.845 1.036 -3.251 1.00 93.56 187 LEU A N 1
ATOM 1536 C CA . LEU A 1 187 ? 13.433 2.344 -3.760 1.00 93.56 187 LEU A CA 1
ATOM 1537 C C . LEU A 1 187 ? 14.524 3.404 -3.606 1.00 93.56 187 LEU A C 1
ATOM 1539 O O . LEU A 1 187 ? 14.690 4.221 -4.504 1.00 93.56 187 LEU A O 1
ATOM 1543 N N . LYS A 1 188 ? 15.267 3.407 -2.496 1.00 93.81 188 LYS A N 1
ATOM 1544 C CA . LYS A 1 188 ? 16.382 4.339 -2.276 1.00 93.81 188 LYS A CA 1
ATOM 1545 C C . LYS A 1 188 ? 17.538 4.063 -3.223 1.00 93.81 188 LYS A C 1
ATOM 1547 O O . LYS A 1 188 ? 18.063 5.005 -3.809 1.00 93.81 188 LYS A O 1
ATOM 1552 N N . THR A 1 189 ? 17.902 2.794 -3.390 1.00 94.50 189 THR A N 1
ATOM 1553 C CA . THR A 1 189 ? 18.982 2.373 -4.287 1.00 94.50 189 THR A CA 1
ATOM 1554 C C . THR A 1 189 ? 18.697 2.742 -5.738 1.00 94.50 189 THR A C 1
ATOM 1556 O O . THR A 1 189 ? 19.633 3.086 -6.444 1.00 94.50 189 THR A O 1
ATOM 1559 N N . ASN A 1 190 ? 17.429 2.728 -6.159 1.00 92.94 190 ASN A N 1
ATOM 1560 C CA . ASN A 1 190 ? 17.030 2.968 -7.550 1.00 92.94 190 ASN A CA 1
ATOM 1561 C C . ASN A 1 190 ? 16.297 4.307 -7.765 1.00 92.94 190 ASN A C 1
ATOM 1563 O O . ASN A 1 190 ? 15.669 4.514 -8.803 1.00 92.94 190 ASN A O 1
ATOM 1567 N N . ALA A 1 191 ? 16.296 5.217 -6.782 1.00 90.19 191 ALA A N 1
ATOM 1568 C CA . ALA A 1 191 ? 15.466 6.427 -6.824 1.00 90.19 191 ALA A CA 1
ATOM 1569 C C . ALA A 1 191 ? 15.798 7.334 -8.019 1.00 90.19 191 ALA A C 1
ATOM 1571 O O . ALA A 1 191 ? 14.918 7.999 -8.571 1.00 90.19 191 ALA A O 1
ATOM 1572 N N . TYR A 1 192 ? 17.076 7.387 -8.397 1.00 90.00 192 TYR A N 1
ATOM 1573 C CA . TYR A 1 192 ? 17.545 8.217 -9.497 1.00 90.00 192 TYR A CA 1
ATOM 1574 C C . TYR A 1 192 ? 17.113 7.639 -10.847 1.00 90.00 192 TYR A C 1
ATOM 1576 O O . TYR A 1 192 ? 16.494 8.344 -11.642 1.00 90.00 192 TYR A O 1
ATOM 1584 N N . GLU A 1 193 ? 17.361 6.350 -11.061 1.00 94.31 193 GLU A N 1
ATOM 1585 C CA . GLU A 1 193 ? 17.013 5.606 -12.269 1.00 94.31 193 GLU A CA 1
ATOM 1586 C C . GLU A 1 193 ? 15.497 5.587 -12.486 1.00 94.31 193 GLU A C 1
ATOM 1588 O O . GLU A 1 193 ? 15.030 5.850 -13.592 1.00 94.31 193 GLU A O 1
ATOM 1593 N N . LEU A 1 194 ? 14.715 5.364 -11.422 1.00 94.00 194 LEU A N 1
ATOM 1594 C CA . LEU A 1 194 ? 13.252 5.441 -11.462 1.00 94.00 194 LEU A CA 1
ATOM 1595 C C . LEU A 1 194 ? 12.770 6.814 -11.936 1.00 94.00 194 LEU A C 1
ATOM 1597 O O . LEU A 1 194 ? 11.866 6.908 -12.767 1.00 94.00 194 LEU A O 1
ATOM 1601 N N . HIS A 1 195 ? 13.375 7.884 -11.418 1.00 91.69 195 HIS A N 1
ATOM 1602 C CA . HIS A 1 195 ? 13.007 9.238 -11.808 1.00 91.69 195 HIS A CA 1
ATOM 1603 C C . HIS A 1 195 ? 13.376 9.539 -13.262 1.00 91.69 195 HIS A C 1
ATOM 1605 O O . HIS A 1 195 ? 12.563 10.100 -13.994 1.00 91.69 195 HIS A O 1
ATOM 1611 N N . GLN A 1 196 ? 14.576 9.147 -13.695 1.00 93.81 196 GLN A N 1
ATOM 1612 C CA . GLN A 1 196 ? 15.001 9.314 -15.083 1.00 93.81 196 GLN A CA 1
ATOM 1613 C C . GLN A 1 196 ? 14.089 8.559 -16.050 1.00 93.81 196 GLN A C 1
ATOM 1615 O O . GLN A 1 196 ? 13.606 9.150 -17.011 1.00 93.81 196 GLN A O 1
ATOM 1620 N N . ALA A 1 197 ? 13.794 7.288 -15.771 1.00 93.31 197 ALA A N 1
ATOM 1621 C CA . ALA A 1 197 ? 12.910 6.479 -16.604 1.00 93.31 197 ALA A CA 1
ATOM 1622 C C . ALA A 1 197 ? 11.484 7.051 -16.677 1.00 93.31 197 ALA A C 1
ATOM 1624 O O . ALA A 1 197 ? 10.821 6.963 -17.712 1.00 93.31 197 ALA A O 1
ATOM 1625 N N . GLN A 1 198 ? 11.003 7.668 -15.593 1.00 92.38 198 GLN A N 1
ATOM 1626 C CA . GLN A 1 198 ? 9.713 8.351 -15.595 1.00 92.38 198 GLN A CA 1
ATOM 1627 C C . GLN A 1 198 ? 9.742 9.656 -16.402 1.00 92.38 198 GLN A C 1
ATOM 1629 O O . GLN A 1 198 ? 8.758 9.962 -17.070 1.00 92.38 198 GLN A O 1
ATOM 1634 N N . LEU A 1 199 ? 10.839 10.418 -16.359 1.00 91.50 199 LEU A N 1
ATOM 1635 C CA . LEU A 1 199 ? 11.000 11.625 -17.174 1.00 91.50 199 LEU A CA 1
ATOM 1636 C C . LEU A 1 199 ? 11.050 11.300 -18.665 1.00 91.50 199 LEU A C 1
ATOM 1638 O O . LEU A 1 199 ? 10.342 11.950 -19.425 1.00 91.50 199 LEU A O 1
ATOM 1642 N N . PHE A 1 200 ? 11.838 10.298 -19.067 1.00 91.50 200 PHE A N 1
ATOM 1643 C CA . PHE A 1 200 ? 11.908 9.876 -20.469 1.00 91.50 200 PHE A CA 1
ATOM 1644 C C . PHE A 1 200 ? 10.535 9.494 -21.000 1.00 91.50 200 PHE A C 1
ATOM 1646 O O . PHE A 1 200 ? 10.115 10.015 -22.017 1.00 91.50 200 PHE A O 1
ATOM 1653 N N . TYR A 1 201 ? 9.769 8.727 -20.236 1.00 88.88 201 TYR A N 1
ATOM 1654 C CA . TYR A 1 201 ? 8.414 8.387 -20.646 1.00 88.88 201 TYR A CA 1
ATOM 1655 C C . TYR A 1 201 ? 7.462 9.566 -20.782 1.00 88.88 201 TYR A C 1
ATOM 1657 O O . TYR A 1 201 ? 6.637 9.576 -21.682 1.00 88.88 201 TYR A O 1
ATOM 1665 N N . ILE A 1 202 ? 7.542 10.547 -19.882 1.00 88.62 202 ILE A N 1
ATOM 1666 C CA . ILE A 1 202 ? 6.718 11.752 -20.014 1.00 88.62 202 ILE A CA 1
ATOM 1667 C C . ILE A 1 202 ? 7.119 12.514 -21.281 1.00 88.62 202 ILE A C 1
ATOM 1669 O O . ILE A 1 202 ? 6.255 13.075 -21.942 1.00 88.62 202 ILE A O 1
ATOM 1673 N N . ILE A 1 203 ? 8.412 12.546 -21.611 1.00 91.25 203 ILE A N 1
ATOM 1674 C CA . ILE A 1 203 ? 8.900 13.161 -22.848 1.00 91.25 203 ILE A CA 1
ATOM 1675 C C . ILE A 1 203 ? 8.363 12.398 -24.061 1.00 91.25 203 ILE A C 1
ATOM 1677 O O . ILE A 1 203 ? 7.807 13.047 -24.939 1.00 91.25 203 ILE A O 1
ATOM 1681 N N . ASP A 1 204 ? 8.457 11.067 -24.068 1.00 88.69 204 ASP A N 1
ATOM 1682 C CA . ASP A 1 204 ? 7.945 10.217 -25.149 1.00 88.69 204 ASP A CA 1
ATOM 1683 C C . ASP A 1 204 ? 6.426 10.420 -25.329 1.00 88.69 204 ASP A C 1
ATOM 1685 O O . ASP A 1 204 ? 5.976 10.743 -26.420 1.00 88.69 204 ASP A O 1
ATOM 1689 N N . GLU A 1 205 ? 5.630 10.383 -24.249 1.00 89.31 205 GLU A N 1
ATOM 1690 C CA . GLU A 1 205 ? 4.178 10.642 -24.313 1.00 89.31 205 GLU A CA 1
ATOM 1691 C C . GLU A 1 205 ? 3.838 12.050 -24.828 1.00 89.31 205 GLU A C 1
ATOM 1693 O O . GLU A 1 205 ? 2.788 12.261 -25.435 1.00 89.31 205 GLU A O 1
ATOM 1698 N N . VAL A 1 206 ? 4.676 13.047 -24.531 1.00 90.25 206 VAL A N 1
ATOM 1699 C CA . VAL A 1 206 ? 4.493 14.412 -25.042 1.00 90.25 206 VAL A CA 1
ATOM 1700 C C . VAL A 1 206 ? 4.864 14.485 -26.519 1.00 90.25 206 VAL A C 1
ATOM 1702 O O . VAL A 1 206 ? 4.170 15.174 -27.260 1.00 90.25 206 VAL A O 1
ATOM 1705 N N . GLN A 1 207 ? 5.923 13.795 -26.943 1.00 89.38 207 GLN A N 1
ATOM 1706 C CA . GLN A 1 207 ? 6.323 13.714 -28.345 1.00 89.38 207 GLN A CA 1
ATOM 1707 C C . GLN A 1 207 ? 5.241 13.035 -29.181 1.00 89.38 207 GLN A C 1
ATOM 1709 O O . GLN A 1 207 ? 4.768 13.661 -30.122 1.00 89.38 207 GLN A O 1
ATOM 1714 N N . ASP A 1 208 ? 4.764 11.859 -28.767 1.00 88.88 208 ASP A N 1
ATOM 1715 C CA . ASP A 1 208 ? 3.696 11.123 -29.456 1.00 88.88 208 ASP A CA 1
ATOM 1716 C C . ASP A 1 208 ? 2.443 11.999 -29.642 1.00 88.88 208 ASP A C 1
ATOM 1718 O O . ASP A 1 208 ? 1.878 12.085 -30.727 1.00 88.88 208 ASP A O 1
ATOM 1722 N N . ARG A 1 209 ? 2.036 12.737 -28.599 1.00 87.38 209 ARG A N 1
ATOM 1723 C CA . ARG A 1 209 ? 0.880 13.649 -28.672 1.00 87.38 209 ARG A CA 1
ATOM 1724 C C . ARG A 1 209 ? 1.106 14.858 -29.569 1.00 87.38 209 ARG A C 1
ATOM 1726 O O . ARG A 1 209 ? 0.153 15.359 -30.155 1.00 87.38 209 ARG A O 1
ATOM 1733 N N . LEU A 1 210 ? 2.325 15.393 -29.602 1.00 85.12 210 LEU A N 1
ATOM 1734 C CA . LEU A 1 210 ? 2.656 16.490 -30.507 1.00 85.12 210 LEU A CA 1
ATOM 1735 C C . LEU A 1 210 ? 2.635 15.996 -31.954 1.00 85.12 210 LEU A C 1
ATOM 1737 O O . LEU A 1 210 ? 2.093 16.690 -32.803 1.00 85.12 210 LEU A O 1
ATOM 1741 N N . GLU A 1 211 ? 3.167 14.804 -32.223 1.00 87.31 211 GLU A N 1
ATOM 1742 C CA . GLU A 1 211 ? 3.118 14.177 -33.547 1.00 87.31 211 GLU A CA 1
ATOM 1743 C C . GLU A 1 211 ? 1.676 13.932 -34.009 1.00 87.31 211 GLU A C 1
ATOM 1745 O O . GLU A 1 211 ? 1.357 14.271 -35.143 1.00 87.31 211 GLU A O 1
ATOM 1750 N N . GLU A 1 212 ? 0.793 13.439 -33.134 1.00 83.19 212 GLU A N 1
ATOM 1751 C CA . GLU A 1 212 ? -0.645 13.310 -33.428 1.00 83.19 212 GLU A CA 1
ATOM 1752 C C . GLU A 1 212 ? -1.286 14.666 -33.775 1.00 83.19 212 GLU A C 1
ATOM 1754 O O . GLU A 1 212 ? -1.973 14.783 -34.783 1.00 83.19 212 GLU A O 1
ATOM 1759 N N . LEU A 1 213 ? -1.013 15.714 -32.987 1.00 79.69 213 LEU A N 1
ATOM 1760 C CA . LEU A 1 213 ? -1.566 17.054 -33.224 1.00 79.69 213 LEU A CA 1
ATOM 1761 C C . LEU A 1 213 ? -1.089 17.678 -34.543 1.00 79.69 213 LEU A C 1
ATOM 1763 O O . LEU A 1 213 ? -1.872 18.346 -35.211 1.00 79.69 213 LEU A O 1
ATOM 1767 N N . PHE A 1 214 ? 0.180 17.486 -34.911 1.00 74.62 214 PHE A N 1
ATOM 1768 C CA . PHE A 1 214 ? 0.716 18.016 -36.167 1.00 74.62 214 PHE A CA 1
ATOM 1769 C C . PHE A 1 214 ? 0.314 17.177 -37.385 1.00 74.62 214 PHE A C 1
ATOM 1771 O O . PHE A 1 214 ? 0.206 17.728 -38.474 1.00 74.62 214 PHE A O 1
ATOM 1778 N N . ALA A 1 215 ? 0.053 15.878 -37.217 1.00 72.25 215 ALA A N 1
ATOM 1779 C CA . ALA A 1 215 ? -0.505 15.047 -38.281 1.00 72.25 215 ALA A CA 1
ATOM 1780 C C . ALA A 1 215 ? -1.944 15.467 -38.634 1.00 72.25 215 ALA A C 1
ATOM 1782 O O . ALA A 1 215 ? -2.283 15.534 -39.811 1.00 72.25 215 ALA A O 1
ATOM 1783 N N . ASP A 1 216 ? -2.754 15.817 -37.630 1.00 59.56 216 ASP A N 1
ATOM 1784 C CA . ASP A 1 216 ? -4.124 16.303 -37.837 1.00 59.56 216 ASP A CA 1
ATOM 1785 C C . ASP A 1 216 ? -4.163 17.722 -38.458 1.00 59.56 216 ASP A C 1
ATOM 1787 O O . ASP A 1 216 ? -5.086 18.043 -39.204 1.00 59.56 216 ASP A O 1
ATOM 1791 N N . GLU A 1 217 ? -3.166 18.578 -38.186 1.00 57.94 217 GLU A N 1
ATOM 1792 C CA . GLU A 1 217 ? -3.060 19.918 -38.796 1.00 57.94 217 GLU A CA 1
ATOM 1793 C C . GLU A 1 217 ? -2.630 19.876 -40.274 1.00 57.94 217 GLU A C 1
ATOM 1795 O O . GLU A 1 217 ? -3.054 20.738 -41.043 1.00 57.94 217 GLU A O 1
ATOM 1800 N N . ASP A 1 218 ? -1.823 18.895 -40.692 1.00 56.19 218 ASP A N 1
ATOM 1801 C CA . ASP A 1 218 ? -1.398 18.753 -42.094 1.00 56.19 218 ASP A CA 1
ATOM 1802 C C . ASP A 1 218 ? -2.526 18.194 -42.995 1.00 56.19 218 ASP A C 1
ATOM 1804 O O . ASP A 1 218 ? -2.609 18.566 -44.168 1.00 56.19 218 ASP A O 1
ATOM 1808 N N . ASP A 1 219 ? -3.441 17.380 -42.453 1.00 54.81 219 ASP A N 1
ATOM 1809 C CA . ASP A 1 219 ? -4.581 16.811 -43.195 1.00 54.81 219 ASP A CA 1
ATOM 1810 C C . ASP A 1 219 ? -5.728 17.827 -43.438 1.00 54.81 219 ASP A C 1
ATOM 1812 O O . ASP A 1 219 ? -6.497 17.673 -44.389 1.00 54.81 219 ASP A O 1
ATOM 1816 N N . GLU A 1 220 ? -5.848 18.901 -42.640 1.00 53.38 220 GLU A N 1
ATOM 1817 C CA . GLU A 1 220 ? -6.864 19.959 -42.840 1.00 53.38 220 GLU A CA 1
ATOM 1818 C C . GLU A 1 220 ? -6.474 21.009 -43.906 1.00 53.38 220 GLU A C 1
ATOM 1820 O O . GLU A 1 220 ? -7.313 21.815 -44.315 1.00 53.38 220 GLU A O 1
ATOM 1825 N N . VAL A 1 221 ? -5.225 21.019 -44.389 1.00 55.28 221 VAL A N 1
ATOM 1826 C CA . VAL A 1 221 ? -4.720 22.022 -45.355 1.00 55.28 221 VAL A CA 1
ATOM 1827 C C . VAL A 1 221 ? -4.815 21.541 -46.816 1.00 55.28 221 VAL A C 1
ATOM 1829 O O . VAL A 1 221 ? -4.609 22.330 -47.738 1.00 55.28 221 VAL A O 1
ATOM 1832 N N . GLU A 1 222 ? -5.175 20.274 -47.062 1.00 52.66 222 GLU A N 1
ATOM 1833 C CA . GLU A 1 222 ? -5.324 19.711 -48.419 1.00 52.66 222 GLU A CA 1
ATOM 1834 C C . GLU A 1 222 ? -6.748 19.815 -49.021 1.00 52.66 222 GLU A C 1
ATOM 1836 O O . GLU A 1 222 ? -6.958 19.392 -50.161 1.00 52.66 222 GLU A O 1
ATOM 1841 N N . GLU A 1 223 ? -7.723 20.421 -48.329 1.00 50.16 223 GLU A N 1
ATOM 1842 C CA . GLU A 1 223 ? -9.054 20.729 -48.888 1.00 50.16 223 GLU A CA 1
ATOM 1843 C C . GLU A 1 223 ? -9.211 22.225 -49.246 1.00 50.16 223 GLU A C 1
ATOM 1845 O O . GLU A 1 223 ? -9.919 22.954 -48.558 1.00 50.16 223 GLU A O 1
ATOM 1850 N N . ASP A 1 224 ? -8.589 22.687 -50.341 1.00 40.41 224 ASP A N 1
ATOM 1851 C CA . ASP A 1 224 ? -8.970 23.930 -51.058 1.00 40.41 224 ASP A CA 1
ATOM 1852 C C . ASP A 1 224 ? -8.637 23.878 -52.569 1.00 40.41 224 ASP A C 1
ATOM 1854 O O . ASP A 1 224 ? -7.466 23.622 -52.943 1.00 40.41 224 ASP A O 1
#

Secondary structure (DSSP, 8-state):
--HHHHHHHHHHHHS-HHHHHHHHHHHHHS-----HHHHHHHHHHHHHHHHHHHTT--HHHHHHHHHHTT--HHHHHHHHHHHHHHHHHHHHHHHHHTS-HHHHHHHHHIIIIIIIIS-GGGGS-THHHHHHTT-SSHHHHHHHHHHHHHHHHHHHTTSS-HHHHHHHHHHTS---HHHHHHHHHHHHHTHHHHHHHHHHHHHHHHHHHHHHHHHHHHHTSS--

Organism: NCBI:txid1121420

Solvent-accessible surface area (backbone atoms 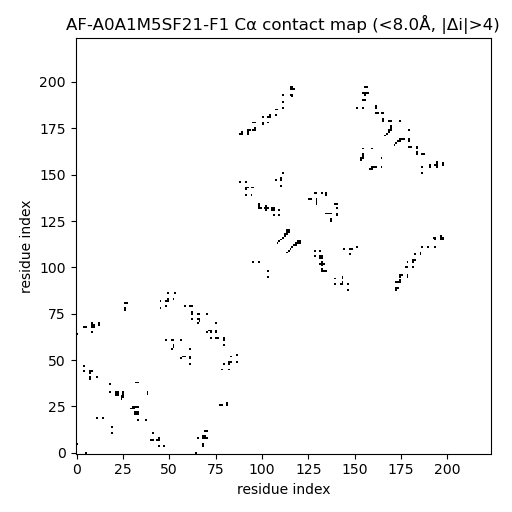only — not comparable to full-atom values): 12132 Å² total; per-residue (Å²): 128,60,70,66,56,38,52,41,40,50,49,61,72,68,48,53,69,69,61,48,51,40,48,51,44,22,70,76,65,68,78,47,82,57,58,69,71,62,40,52,54,49,51,52,45,47,50,52,53,40,48,48,52,71,73,68,53,55,67,69,61,52,46,50,49,37,38,74,41,68,37,55,66,73,58,35,52,52,51,49,53,49,36,59,71,42,49,63,58,36,54,31,31,52,53,57,63,68,40,53,69,68,20,50,46,43,37,51,52,45,44,50,44,34,50,51,49,67,56,48,45,90,81,51,64,72,64,56,54,23,58,39,32,68,41,96,42,66,67,58,35,50,43,40,50,53,55,50,50,60,51,51,48,36,41,29,71,61,78,39,53,55,70,60,46,46,52,44,40,49,69,77,36,64,36,46,70,70,60,44,47,54,53,35,51,56,45,58,77,39,43,66,55,33,28,51,32,47,49,52,49,54,51,50,58,49,48,55,51,49,53,52,56,52,54,58,57,60,64,68,70,74,78,126

pLDDT: mean 86.92, std 9.04, range [40.41, 95.81]